Protein AF-R1GDE6-F1 (afdb_monomer_lite)

Secondary structure (DSSP, 8-state):
-PPPPP------S--GGG--HHHHHHHHHHHHT-HHHHHHHTSPPPTT--HHHHHHHHHHHHHHH--SSPPPGGG----S-HHHHHHHHHHHH--TTT---EEEEES--GGGHHHHIIIIITTTEEEEEEETTEE-HHHHHHHHHHHHHHHHHHT-SS-HHIIIIIHHHHHHHHHHHHHHHHHHTGGGT-B-----SS---SSEEEEEPPTT--HHHHHHHHHHHH----EEGGGGSPTTTTTTS--TTEEEEESSSS-HHHHHHHHHHHHHHHHHHHHHTTS-S-SS--------------------PPP--

Organism: Botryosphaeria parva (strain UCR-NP2) (NCBI:txid1287680)

InterPro domains:
  IPR004839 Aminotransferase, class I/classII, large domain [PF00155] (20-152)
  IPR015421 Pyridoxal phosphate-dependent transferase, major domain [G3DSA:3.40.640.10] (4-151)
  IPR015422 Pyridoxal phosphate-dependent transferase, small domain [G3DSA:3.90.1150.10] (152-277)
  IPR015424 Pyridoxal phosphate-dependent transferase [SSF53383] (4-147)
  IPR015424 Pyridoxal phosphate-dependent transferase [SSF53383] (165-277)

Sequence (313 aa):
MATKPLINLLRGWPNTSLLPTAVIKQAADSVLTRPDVAVPGLLYGPDPGDPGARKSIAAWLTDFYHPSEPVTDDRITVTGGASQNLGCVLQFFTDPIFTRNIWISSPAYFLAFPIFEDAGFHRKLRSVPENGGGVDVDFLRQEITKSEEKAKRDGNTEPQHIYGTLQPAYAARYRVMMAAIEKHLVPLGVRLPQSDGGVAGGYFLWLSLPSPLKGAEVARVAKERENLIVAEGGMFEVPGDSAKINFPCDIRLCFSWEAVDRLGEGIERLARVIQQLQRGGVADDKDKQSGMLPEAGEDQSGKLGQGGGGNYW

Structure (mmCIF, N/CA/C/O backbone):
data_AF-R1GDE6-F1
#
_entry.id   AF-R1GDE6-F1
#
loop_
_atom_site.group_PDB
_atom_site.id
_atom_site.type_symbol
_atom_site.label_atom_id
_atom_site.label_alt_id
_atom_site.label_comp_id
_atom_site.label_asym_id
_atom_site.label_entity_id
_atom_site.label_seq_id
_atom_site.pdbx_PDB_ins_code
_atom_site.Cartn_x
_atom_site.Cartn_y
_atom_site.Cartn_z
_atom_site.occupancy
_atom_site.B_iso_or_equiv
_atom_site.auth_seq_id
_atom_site.auth_comp_id
_atom_site.auth_asym_id
_atom_site.auth_atom_id
_atom_site.pdbx_PDB_model_num
ATOM 1 N N . MET A 1 1 ? 3.514 -34.705 -48.807 1.00 64.56 1 MET A N 1
ATOM 2 C CA . MET A 1 1 ? 4.335 -33.484 -48.635 1.00 64.56 1 MET A CA 1
ATOM 3 C C . MET A 1 1 ? 4.909 -33.508 -47.229 1.00 64.56 1 MET A C 1
ATOM 5 O O . MET A 1 1 ? 4.155 -33.820 -46.317 1.00 64.56 1 MET A O 1
ATOM 9 N N . ALA A 1 2 ? 6.207 -33.250 -47.049 1.00 77.06 2 ALA A N 1
ATOM 10 C CA . ALA A 1 2 ? 6.792 -33.179 -45.709 1.00 77.06 2 ALA A CA 1
ATOM 11 C C . ALA A 1 2 ? 6.163 -32.011 -44.931 1.00 77.06 2 ALA A C 1
ATOM 13 O O . ALA A 1 2 ? 6.049 -30.901 -45.455 1.00 77.06 2 ALA A O 1
ATOM 14 N N . THR A 1 3 ? 5.714 -32.269 -43.704 1.00 85.06 3 THR A N 1
ATOM 15 C CA . THR A 1 3 ? 5.155 -31.247 -42.815 1.00 85.06 3 THR A CA 1
ATOM 16 C C . THR A 1 3 ? 6.240 -30.247 -42.437 1.00 85.06 3 THR A C 1
ATOM 18 O O . THR A 1 3 ? 7.319 -30.639 -41.993 1.00 85.06 3 THR A O 1
ATOM 21 N N . LYS A 1 4 ? 5.961 -28.952 -42.616 1.00 92.50 4 LYS A N 1
ATOM 22 C CA . LYS A 1 4 ? 6.888 -27.888 -42.216 1.00 92.50 4 LYS A CA 1
ATOM 23 C C . LYS A 1 4 ? 7.065 -27.888 -40.688 1.00 92.50 4 LYS A C 1
ATOM 25 O O . LYS A 1 4 ? 6.070 -28.064 -39.983 1.00 92.50 4 LYS A O 1
ATOM 30 N N . PRO A 1 5 ? 8.286 -27.667 -40.172 1.00 93.25 5 PRO A N 1
ATOM 31 C CA . PRO A 1 5 ? 8.510 -27.534 -38.738 1.00 93.25 5 PRO A CA 1
ATOM 32 C C . PRO A 1 5 ? 7.850 -26.259 -38.196 1.00 93.25 5 PRO A C 1
ATOM 34 O O . PRO A 1 5 ? 7.795 -25.234 -38.879 1.00 93.25 5 PRO A O 1
ATOM 37 N N . LEU A 1 6 ? 7.364 -26.323 -36.955 1.00 94.06 6 LEU A N 1
ATOM 38 C CA . LEU A 1 6 ? 6.814 -25.166 -36.251 1.00 94.06 6 LEU A CA 1
ATOM 39 C C . LEU A 1 6 ? 7.924 -24.145 -35.970 1.00 94.06 6 LEU A C 1
ATOM 41 O O . LEU A 1 6 ? 8.924 -24.470 -35.333 1.00 94.06 6 LEU A O 1
ATOM 45 N N . ILE A 1 7 ? 7.700 -22.895 -36.371 1.00 95.12 7 ILE A N 1
ATOM 46 C CA . ILE A 1 7 ? 8.508 -21.742 -35.965 1.00 95.12 7 ILE A CA 1
ATOM 47 C C . ILE A 1 7 ? 7.616 -20.856 -35.094 1.00 95.12 7 ILE A C 1
ATOM 49 O O . ILE A 1 7 ? 6.583 -20.371 -35.550 1.00 95.12 7 ILE A O 1
ATOM 53 N N . ASN A 1 8 ? 7.990 -20.676 -33.827 1.00 93.00 8 ASN A N 1
ATOM 54 C CA . ASN A 1 8 ? 7.208 -19.907 -32.860 1.00 93.00 8 ASN A CA 1
ATOM 55 C C . ASN A 1 8 ? 7.781 -18.489 -32.708 1.00 93.00 8 ASN A C 1
ATOM 57 O O . ASN A 1 8 ? 8.758 -18.295 -31.989 1.00 93.00 8 ASN A O 1
ATOM 61 N N . LEU A 1 9 ? 7.144 -17.513 -33.361 1.00 93.50 9 LEU A N 1
ATOM 62 C CA . LEU A 1 9 ? 7.482 -16.083 -33.276 1.00 93.50 9 LEU A CA 1
ATOM 63 C C . LEU A 1 9 ? 6.645 -15.318 -32.230 1.00 93.50 9 LEU A C 1
ATOM 65 O O . LEU A 1 9 ? 6.750 -14.102 -32.134 1.00 93.50 9 LEU A O 1
ATOM 69 N N . LEU A 1 10 ? 5.804 -16.017 -31.457 1.00 92.75 10 LEU A N 1
ATOM 70 C CA . LEU A 1 10 ? 4.960 -15.428 -30.406 1.00 92.75 10 LEU A CA 1
ATOM 71 C C . LEU A 1 10 ? 5.709 -15.284 -29.072 1.00 92.75 10 LEU A C 1
ATOM 73 O O . LEU A 1 10 ? 5.342 -14.490 -28.211 1.00 92.75 10 LEU A O 1
ATOM 77 N N . ARG A 1 11 ? 6.730 -16.112 -28.859 1.00 89.62 11 ARG A N 1
ATOM 78 C CA . ARG A 1 11 ? 7.391 -16.272 -27.568 1.00 89.62 11 ARG A CA 1
ATOM 79 C C . ARG A 1 11 ? 8.218 -15.026 -27.191 1.00 89.62 11 ARG A C 1
ATOM 81 O O . ARG A 1 11 ? 9.160 -14.693 -27.894 1.00 89.62 11 ARG A O 1
ATOM 88 N N . GLY A 1 12 ? 7.901 -14.400 -26.051 1.00 89.25 12 GLY A N 1
ATOM 89 C CA . GLY A 1 12 ? 8.488 -13.122 -25.603 1.00 89.25 12 GLY A CA 1
ATOM 90 C C . GLY A 1 12 ? 9.590 -13.190 -24.533 1.00 89.25 12 GLY A C 1
ATOM 91 O O . GLY A 1 12 ? 9.929 -12.162 -23.959 1.00 89.25 12 GLY A O 1
ATOM 92 N N . TRP A 1 13 ? 10.135 -14.371 -24.227 1.00 89.69 13 TRP A N 1
ATOM 93 C CA . TRP A 1 13 ? 11.269 -14.543 -23.298 1.00 89.69 13 TRP A CA 1
ATOM 94 C C . TRP A 1 13 ? 12.560 -14.948 -24.034 1.00 89.69 13 TRP A C 1
ATOM 96 O O . TRP A 1 13 ? 12.472 -15.479 -25.147 1.00 89.69 13 TRP A O 1
ATOM 106 N N . PRO A 1 14 ? 13.748 -14.717 -23.433 1.00 93.56 14 PRO A N 1
ATOM 107 C CA . PRO A 1 14 ? 15.039 -14.966 -24.075 1.00 93.56 14 PRO A CA 1
ATOM 108 C C . PRO A 1 14 ? 15.218 -16.406 -24.572 1.00 93.56 14 PRO A C 1
ATOM 110 O O . PRO A 1 14 ? 14.695 -17.358 -23.989 1.00 93.56 14 PRO A O 1
ATOM 113 N N . ASN A 1 15 ? 16.012 -16.580 -25.633 1.00 95.19 15 ASN A N 1
ATOM 114 C CA . ASN A 1 15 ? 16.427 -17.911 -26.075 1.00 95.19 15 ASN A CA 1
ATOM 115 C C . ASN A 1 15 ? 17.327 -18.569 -25.014 1.00 95.19 15 ASN A C 1
ATOM 117 O O . ASN A 1 15 ? 18.188 -17.911 -24.429 1.00 95.19 15 ASN A O 1
ATOM 121 N N . THR A 1 16 ? 17.171 -19.877 -24.802 1.00 94.81 16 THR A N 1
ATOM 122 C CA . THR A 1 16 ? 17.942 -20.635 -23.807 1.00 94.81 16 THR A CA 1
ATOM 123 C C . THR A 1 16 ? 19.450 -20.613 -24.053 1.00 94.81 16 THR A C 1
ATOM 125 O O . THR A 1 16 ? 20.208 -20.750 -23.099 1.00 94.81 16 THR A O 1
ATOM 128 N N . SER A 1 17 ? 19.903 -20.413 -25.296 1.00 95.75 17 SER A N 1
ATOM 129 C CA . SER A 1 17 ? 21.332 -20.293 -25.620 1.00 95.75 17 SER A CA 1
ATOM 130 C C . SER A 1 17 ? 21.986 -19.014 -25.088 1.00 95.75 17 SER A C 1
ATOM 132 O O . SER A 1 17 ? 23.208 -18.958 -25.003 1.00 95.75 17 SER A O 1
ATOM 134 N N . LEU A 1 18 ? 21.194 -17.996 -24.740 1.00 96.25 18 LEU A N 1
ATOM 135 C CA . LEU A 1 18 ? 21.673 -16.714 -24.214 1.00 96.25 18 LEU A CA 1
ATOM 136 C C . LEU A 1 18 ? 21.658 -16.660 -22.681 1.00 96.25 18 LEU A C 1
ATOM 138 O O . LEU A 1 18 ? 22.070 -15.660 -22.099 1.00 96.25 18 LEU A O 1
ATOM 142 N N . LEU A 1 19 ? 21.164 -17.706 -22.012 1.00 96.38 19 LEU A N 1
ATOM 143 C CA . LEU A 1 19 ? 21.107 -17.735 -20.555 1.00 96.38 19 LEU A CA 1
ATOM 144 C C . LEU A 1 19 ? 22.528 -17.904 -19.988 1.00 96.38 19 LEU A C 1
ATOM 146 O O . LEU A 1 19 ? 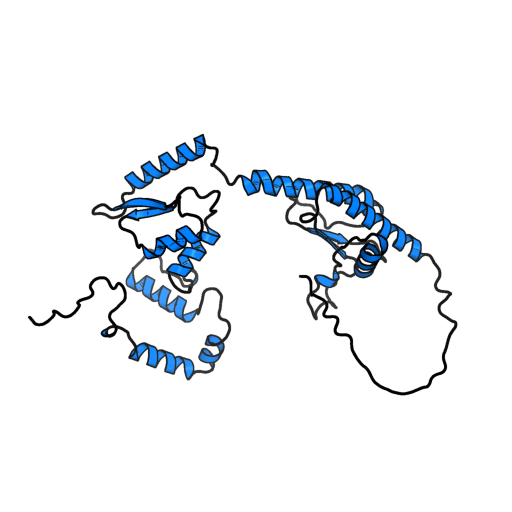23.203 -18.874 -20.341 1.00 96.38 19 LEU A O 1
ATOM 150 N N . PRO A 1 20 ? 22.995 -17.017 -19.088 1.00 96.50 20 PRO A N 1
ATOM 151 C CA . PRO A 1 20 ? 24.377 -17.009 -18.604 1.00 96.50 20 PRO A CA 1
ATOM 152 C C . PRO A 1 20 ? 24.610 -18.059 -17.501 1.00 96.50 20 PRO A C 1
ATOM 154 O O . PRO A 1 20 ? 25.056 -17.748 -16.397 1.00 96.50 20 PRO A O 1
ATOM 157 N N . THR A 1 21 ? 24.296 -19.325 -17.783 1.00 97.12 21 THR A N 1
ATOM 158 C CA . THR A 1 21 ? 24.274 -20.419 -16.796 1.00 97.12 21 THR A CA 1
ATOM 159 C C . THR A 1 21 ? 25.631 -20.657 -16.137 1.00 97.12 21 THR A C 1
ATOM 161 O O . THR A 1 21 ? 25.688 -20.849 -14.925 1.00 97.12 21 THR A O 1
ATOM 164 N N . ALA A 1 22 ? 26.727 -20.590 -16.900 1.00 97.38 22 ALA A N 1
ATOM 165 C CA . ALA A 1 22 ? 28.080 -20.772 -16.374 1.00 97.38 22 ALA A CA 1
ATOM 166 C C . ALA A 1 22 ? 28.469 -19.672 -15.371 1.00 97.38 22 ALA A C 1
ATOM 168 O O . ALA A 1 22 ? 28.991 -19.974 -14.300 1.00 97.38 22 ALA A O 1
ATOM 169 N N . VAL A 1 23 ? 28.156 -18.411 -15.689 1.00 97.44 23 VAL A N 1
ATOM 170 C CA . VAL A 1 23 ? 28.458 -17.256 -14.828 1.00 97.44 23 VAL A CA 1
ATOM 171 C C . VAL A 1 23 ? 27.612 -17.296 -13.558 1.00 97.44 23 VAL A C 1
ATOM 173 O O . VAL A 1 23 ? 28.149 -17.134 -12.465 1.00 97.44 23 VAL A O 1
ATOM 176 N N . ILE A 1 24 ? 26.309 -17.580 -13.679 1.00 97.44 24 ILE A N 1
ATOM 177 C CA . ILE A 1 24 ? 25.417 -17.727 -12.518 1.00 97.44 24 ILE A CA 1
ATOM 178 C C . ILE A 1 24 ? 25.901 -18.865 -11.615 1.00 97.44 24 ILE A C 1
ATOM 180 O O . ILE A 1 24 ? 25.964 -18.692 -10.399 1.00 97.44 24 ILE A O 1
ATOM 184 N N . LYS A 1 25 ? 26.291 -20.009 -12.195 1.00 98.19 25 LYS A N 1
ATOM 185 C CA . LYS A 1 25 ? 26.828 -21.137 -11.430 1.00 98.19 25 LYS A CA 1
ATOM 186 C C . LYS A 1 25 ? 28.094 -20.750 -10.665 1.00 98.19 25 LYS A C 1
ATOM 188 O O . LYS A 1 25 ? 28.174 -21.006 -9.469 1.00 98.19 25 LYS A O 1
ATOM 193 N N . GLN A 1 26 ? 29.061 -20.125 -11.333 1.00 98.25 26 GLN A N 1
ATOM 194 C CA . GLN A 1 26 ? 30.307 -19.702 -10.695 1.00 98.25 26 GLN A CA 1
ATOM 195 C C . GLN A 1 26 ? 30.057 -18.694 -9.562 1.00 98.25 26 GLN A C 1
ATOM 197 O O . GLN A 1 26 ? 30.660 -18.808 -8.497 1.00 98.25 26 GLN A O 1
ATOM 202 N N . ALA A 1 27 ? 29.153 -17.730 -9.769 1.00 96.44 27 ALA A N 1
ATOM 203 C CA . ALA A 1 27 ? 28.780 -16.754 -8.748 1.00 96.44 27 ALA A CA 1
ATOM 204 C C . ALA A 1 27 ? 28.119 -17.423 -7.533 1.00 96.44 27 ALA A C 1
ATOM 206 O O . ALA A 1 27 ? 28.491 -17.130 -6.397 1.00 96.44 27 ALA A O 1
ATOM 207 N N . ALA A 1 28 ? 27.195 -18.362 -7.762 1.00 97.19 28 ALA A N 1
ATOM 208 C CA . ALA A 1 28 ? 26.559 -19.128 -6.695 1.00 97.19 28 ALA A CA 1
ATOM 209 C C . ALA A 1 28 ? 27.586 -19.951 -5.898 1.00 97.19 28 ALA A C 1
ATOM 211 O O . ALA A 1 28 ? 27.607 -19.861 -4.673 1.00 97.19 28 ALA A O 1
ATOM 212 N N . ASP A 1 29 ? 28.486 -20.677 -6.572 1.00 97.62 29 ASP A N 1
ATOM 213 C CA . ASP A 1 29 ? 29.551 -21.449 -5.914 1.00 97.62 29 ASP A CA 1
ATOM 214 C C . ASP A 1 29 ? 30.464 -20.528 -5.075 1.00 97.62 29 ASP A C 1
ATOM 216 O O . ASP A 1 29 ? 30.814 -20.845 -3.936 1.00 97.62 29 ASP A O 1
ATOM 220 N N . SER A 1 30 ? 30.813 -19.346 -5.596 1.00 96.69 30 SER A N 1
ATOM 221 C CA . SER A 1 30 ? 31.639 -18.367 -4.878 1.00 96.69 30 SER A CA 1
ATOM 222 C C . SER A 1 30 ? 30.954 -17.784 -3.639 1.00 96.69 30 SER A C 1
ATOM 224 O O . SER A 1 30 ? 31.642 -17.464 -2.671 1.00 96.69 30 SER A O 1
ATOM 226 N N . VAL A 1 31 ? 29.633 -17.593 -3.667 1.00 95.81 31 VAL A N 1
ATOM 227 C CA . VAL A 1 31 ? 28.874 -17.081 -2.516 1.00 95.81 31 VAL A CA 1
ATOM 228 C C . VAL A 1 31 ? 28.697 -18.181 -1.477 1.00 95.81 31 VAL A C 1
ATOM 230 O O . VAL A 1 31 ? 28.968 -17.966 -0.300 1.00 95.81 31 VAL A O 1
ATOM 233 N N . LEU A 1 32 ? 28.293 -19.377 -1.908 1.00 97.06 32 LEU A N 1
ATOM 234 C CA . LEU A 1 32 ? 27.961 -20.486 -1.012 1.00 97.06 32 LEU A CA 1
ATOM 235 C C . LEU A 1 32 ? 29.185 -21.097 -0.312 1.00 97.06 32 LEU A C 1
ATOM 237 O O . LEU A 1 32 ? 29.043 -21.686 0.756 1.00 97.06 32 LEU A O 1
ATOM 241 N N . THR A 1 33 ? 30.389 -20.932 -0.864 1.00 97.56 33 THR A N 1
ATOM 242 C CA . THR A 1 33 ? 31.644 -21.366 -0.217 1.00 97.56 33 THR A CA 1
ATOM 243 C C . THR A 1 33 ? 32.131 -20.419 0.884 1.00 97.56 33 THR A C 1
ATOM 245 O O . THR A 1 33 ? 33.084 -20.748 1.590 1.00 97.56 33 THR A O 1
ATOM 248 N N . ARG A 1 34 ? 31.481 -19.263 1.062 1.00 97.31 34 ARG A N 1
ATOM 249 C CA . ARG A 1 34 ? 31.839 -18.227 2.034 1.00 97.31 34 ARG A CA 1
ATOM 250 C C . ARG A 1 34 ? 30.787 -18.117 3.140 1.00 97.31 34 ARG A C 1
ATOM 252 O O . ARG A 1 34 ? 29.773 -17.450 2.931 1.00 97.31 34 ARG A O 1
ATOM 259 N N . PRO A 1 35 ? 30.996 -18.722 4.325 1.00 96.31 35 PRO A N 1
ATOM 260 C CA . PRO A 1 35 ? 30.001 -18.710 5.398 1.00 96.31 35 PRO A CA 1
ATOM 261 C C . PRO A 1 35 ? 29.571 -17.304 5.844 1.00 96.31 35 PRO A C 1
ATOM 263 O O . PRO A 1 35 ? 28.412 -17.113 6.199 1.00 96.31 35 PRO A O 1
ATOM 266 N N . ASP A 1 36 ? 30.472 -16.318 5.769 1.00 95.25 36 ASP A N 1
ATOM 267 C CA . ASP A 1 36 ? 30.216 -14.907 6.090 1.00 95.25 36 ASP A CA 1
ATOM 268 C C . ASP A 1 36 ? 29.181 -14.239 5.167 1.00 95.25 36 ASP A C 1
ATOM 270 O O . ASP A 1 36 ? 28.545 -13.271 5.574 1.00 95.25 36 ASP A O 1
ATOM 274 N N . VAL A 1 37 ? 28.981 -14.763 3.952 1.00 92.94 37 VAL A N 1
ATOM 275 C CA . VAL A 1 37 ? 27.977 -14.273 2.987 1.00 92.94 37 VAL A CA 1
ATOM 276 C C . VAL A 1 37 ? 26.807 -15.239 2.869 1.00 92.94 37 VAL A C 1
ATOM 278 O O . VAL A 1 37 ? 25.651 -14.819 2.866 1.00 92.94 37 VAL A O 1
ATOM 281 N N . ALA A 1 38 ? 27.101 -16.537 2.787 1.00 95.50 38 ALA A N 1
ATOM 282 C CA . ALA A 1 38 ? 26.111 -17.582 2.587 1.00 95.50 38 ALA A CA 1
ATOM 283 C C . ALA A 1 38 ? 25.100 -17.638 3.734 1.00 95.50 38 ALA A C 1
ATOM 285 O O . ALA A 1 38 ? 23.904 -17.716 3.477 1.00 95.50 38 ALA A O 1
ATOM 286 N N . VAL A 1 39 ? 25.557 -17.579 4.992 1.00 95.38 39 VAL A N 1
ATOM 287 C CA . VAL A 1 39 ? 24.650 -17.701 6.142 1.00 95.38 39 VAL A CA 1
ATOM 288 C C . VAL A 1 39 ? 23.666 -16.527 6.196 1.00 95.38 39 VAL A C 1
ATOM 290 O O . VAL A 1 39 ? 22.469 -16.802 6.197 1.00 95.38 39 VAL A O 1
ATOM 293 N N . PRO A 1 40 ? 24.084 -15.244 6.153 1.00 92.56 40 PRO A N 1
ATOM 294 C CA . PRO A 1 40 ? 23.130 -14.135 6.087 1.00 92.56 40 PRO A CA 1
ATOM 295 C C . PRO A 1 40 ? 22.212 -14.188 4.860 1.00 92.56 40 PRO A C 1
ATOM 297 O O . PRO A 1 40 ? 21.021 -13.922 4.986 1.00 92.56 40 PRO A O 1
ATOM 300 N N . GLY A 1 41 ? 22.735 -14.571 3.688 1.00 91.31 41 GLY A N 1
ATOM 301 C CA . GLY A 1 41 ? 21.954 -14.655 2.448 1.00 91.31 41 GLY A CA 1
ATOM 302 C C . GLY A 1 41 ? 20.895 -15.766 2.426 1.00 91.31 41 GLY A C 1
ATOM 303 O O . GLY A 1 41 ? 19.982 -15.715 1.606 1.00 91.31 41 GLY A O 1
ATOM 304 N N . LEU A 1 42 ? 21.002 -16.759 3.315 1.00 94.94 42 LEU A N 1
ATOM 305 C CA . LEU A 1 42 ? 20.024 -17.841 3.492 1.00 94.94 42 LEU A CA 1
ATOM 306 C C . LEU A 1 42 ? 19.023 -17.573 4.631 1.00 94.94 42 LEU A C 1
ATOM 308 O O . LEU A 1 42 ? 18.137 -18.393 4.873 1.00 94.94 42 LEU A O 1
ATOM 312 N N . LEU A 1 43 ? 19.162 -16.450 5.336 1.00 94.81 43 LEU A N 1
ATOM 313 C CA . LEU A 1 43 ? 18.260 -16.004 6.396 1.00 94.81 43 LEU A CA 1
ATOM 314 C C . LEU A 1 43 ? 17.384 -14.842 5.896 1.00 94.81 43 LEU A C 1
ATOM 316 O O . LEU A 1 43 ? 17.371 -14.512 4.711 1.00 94.81 43 LEU A O 1
ATOM 320 N N . TYR A 1 44 ? 16.615 -14.226 6.796 1.00 94.50 44 TYR A N 1
ATOM 321 C CA . TYR A 1 44 ? 15.865 -13.015 6.465 1.00 94.50 44 TYR A CA 1
ATOM 322 C C . TYR A 1 44 ? 16.811 -11.887 6.042 1.00 94.50 44 TYR A C 1
ATOM 324 O O . TYR A 1 44 ? 17.789 -11.590 6.731 1.00 94.50 44 TYR A O 1
ATOM 332 N N . GLY A 1 45 ? 16.494 -11.261 4.909 1.00 91.00 45 GLY A N 1
ATOM 333 C CA . GLY A 1 45 ? 17.242 -10.136 4.360 1.00 91.00 45 GLY A CA 1
ATOM 334 C C . GLY A 1 45 ? 16.620 -8.776 4.701 1.00 91.00 45 GLY A C 1
ATOM 335 O O . GLY A 1 45 ? 15.501 -8.719 5.210 1.00 91.00 45 GLY A O 1
ATOM 336 N N . PRO A 1 46 ? 17.324 -7.672 4.399 1.00 94.00 46 PRO A N 1
ATOM 337 C CA . PRO A 1 46 ? 16.785 -6.320 4.538 1.00 94.00 46 PRO A CA 1
ATOM 338 C C . PRO A 1 46 ? 15.584 -6.079 3.614 1.00 94.00 46 PRO A C 1
ATOM 340 O O . PRO A 1 46 ? 15.611 -6.522 2.465 1.00 94.00 46 PRO A O 1
ATOM 343 N N . ASP A 1 47 ? 14.596 -5.296 4.064 1.00 93.88 47 ASP A N 1
ATOM 344 C CA . ASP A 1 47 ? 13.391 -4.970 3.277 1.00 93.88 47 ASP A CA 1
ATOM 345 C C . ASP A 1 47 ? 13.690 -4.446 1.859 1.00 93.88 47 ASP A C 1
ATOM 347 O O . ASP A 1 47 ? 13.020 -4.870 0.916 1.00 93.88 47 ASP A O 1
ATOM 351 N N . PRO A 1 48 ? 14.697 -3.572 1.638 1.00 95.62 48 PRO A N 1
ATOM 352 C CA . PRO A 1 48 ? 14.987 -3.084 0.293 1.00 95.62 48 PRO A CA 1
ATOM 353 C C . PRO A 1 48 ? 15.736 -4.089 -0.602 1.00 95.62 48 PRO A C 1
ATOM 355 O O . PRO A 1 48 ? 15.918 -3.834 -1.795 1.00 95.62 48 PRO A O 1
ATOM 358 N N . GLY A 1 49 ? 16.203 -5.207 -0.042 1.00 95.56 49 GLY A N 1
ATOM 359 C CA . GLY A 1 49 ? 17.057 -6.199 -0.694 1.00 95.56 49 GLY A CA 1
ATOM 360 C C . GLY A 1 49 ? 18.536 -6.101 -0.306 1.00 95.56 49 GLY A C 1
ATOM 361 O O . GLY A 1 49 ? 18.947 -5.242 0.475 1.00 95.56 49 GLY A O 1
ATOM 362 N N . ASP A 1 50 ? 19.347 -7.005 -0.866 1.00 94.81 50 ASP A N 1
ATOM 363 C CA . ASP A 1 50 ? 20.782 -7.093 -0.577 1.00 94.81 50 ASP A CA 1
ATOM 364 C C . ASP A 1 50 ? 21.519 -5.765 -0.883 1.00 94.81 50 ASP A C 1
ATOM 366 O O . ASP A 1 50 ? 21.457 -5.271 -2.019 1.00 94.81 50 ASP A O 1
ATOM 370 N N . PRO A 1 51 ? 22.247 -5.176 0.088 1.00 94.81 51 PRO A N 1
ATOM 371 C CA . PRO A 1 51 ? 22.941 -3.906 -0.109 1.00 94.81 51 PRO A CA 1
ATOM 372 C C . PRO A 1 51 ? 24.025 -3.953 -1.191 1.00 94.81 51 PRO A C 1
ATOM 374 O O . PRO A 1 51 ? 24.254 -2.950 -1.869 1.00 94.81 51 PRO A O 1
ATOM 377 N N . GLY A 1 52 ? 24.708 -5.091 -1.356 1.00 94.94 52 GLY A N 1
ATOM 378 C CA . GLY A 1 52 ? 25.747 -5.265 -2.370 1.00 94.94 52 GLY A CA 1
ATOM 379 C C . GLY A 1 52 ? 25.161 -5.217 -3.778 1.00 94.94 52 GLY A C 1
ATOM 380 O O . GLY A 1 52 ? 25.591 -4.411 -4.602 1.00 94.94 52 GLY A O 1
ATOM 381 N N . ALA A 1 53 ? 24.116 -6.007 -4.020 1.00 95.62 53 ALA A N 1
ATOM 382 C CA . ALA A 1 53 ? 23.389 -6.045 -5.281 1.00 95.62 53 ALA A CA 1
ATOM 383 C C . ALA A 1 53 ? 22.818 -4.670 -5.649 1.00 95.62 53 ALA A C 1
ATOM 385 O O . ALA A 1 53 ? 23.012 -4.205 -6.773 1.00 95.62 53 ALA A O 1
ATOM 386 N N . ARG A 1 54 ? 22.176 -3.977 -4.698 1.00 98.06 54 ARG A N 1
ATOM 387 C CA . ARG A 1 54 ? 21.647 -2.621 -4.916 1.00 98.06 54 ARG A CA 1
ATOM 388 C C . ARG A 1 54 ? 22.737 -1.631 -5.333 1.00 98.06 54 ARG A C 1
ATOM 390 O O . ARG A 1 54 ? 22.539 -0.897 -6.297 1.00 98.06 54 ARG A O 1
ATOM 397 N N . LYS A 1 55 ? 23.897 -1.638 -4.663 1.00 98.31 55 LYS A N 1
ATOM 398 C CA . LYS A 1 55 ? 25.044 -0.780 -5.018 1.00 98.31 55 LYS A CA 1
ATOM 399 C C . LYS A 1 55 ? 25.591 -1.089 -6.407 1.00 98.31 55 LYS A C 1
ATOM 401 O O . LYS A 1 55 ? 25.852 -0.166 -7.173 1.00 98.31 55 LYS A O 1
ATOM 406 N N . SER A 1 56 ? 25.730 -2.368 -6.755 1.00 98.12 56 SER A N 1
ATOM 407 C CA . SER A 1 56 ? 26.181 -2.776 -8.089 1.00 98.12 56 SER A CA 1
ATOM 408 C C . SER A 1 56 ? 25.205 -2.345 -9.187 1.00 98.12 56 SER A C 1
ATOM 410 O O . SER A 1 56 ? 25.641 -1.843 -10.220 1.00 98.12 56 SER A O 1
ATOM 412 N N . ILE A 1 57 ? 23.895 -2.479 -8.955 1.00 98.12 57 ILE A N 1
ATOM 413 C CA . ILE A 1 57 ? 22.853 -2.016 -9.883 1.00 98.12 57 ILE A CA 1
ATOM 414 C C . ILE A 1 57 ? 22.901 -0.492 -10.029 1.00 98.12 57 ILE A C 1
ATOM 416 O O . ILE A 1 57 ? 22.886 0.009 -11.148 1.00 98.12 57 ILE A O 1
ATOM 420 N N . ALA A 1 58 ? 22.991 0.249 -8.924 1.00 98.44 58 ALA A N 1
ATOM 421 C CA . ALA A 1 58 ? 23.058 1.709 -8.932 1.00 98.44 58 ALA A CA 1
ATOM 422 C C . ALA A 1 58 ? 24.293 2.231 -9.696 1.00 98.44 58 ALA A C 1
ATOM 424 O O . ALA A 1 58 ? 24.178 3.126 -10.537 1.00 98.44 58 ALA A O 1
ATOM 425 N N . ALA A 1 59 ? 25.458 1.610 -9.478 1.00 98.50 59 ALA A N 1
ATOM 426 C CA . ALA A 1 59 ? 26.679 1.914 -10.219 1.00 98.50 59 ALA A CA 1
ATOM 427 C C . ALA A 1 59 ? 26.522 1.629 -11.721 1.00 98.50 59 ALA A C 1
ATOM 429 O O . ALA A 1 59 ? 26.833 2.491 -12.539 1.00 98.50 59 ALA A O 1
ATOM 430 N N . TRP A 1 60 ? 25.977 0.461 -12.085 1.00 98.44 60 TRP A N 1
ATOM 431 C CA . TRP A 1 60 ? 25.726 0.108 -13.484 1.00 98.44 60 TRP A CA 1
ATOM 432 C C . TRP A 1 60 ? 24.739 1.066 -14.162 1.00 98.44 60 TRP A C 1
ATOM 434 O O . TRP A 1 60 ? 24.987 1.500 -15.279 1.00 98.44 60 TRP A O 1
ATOM 444 N N . LEU A 1 61 ? 23.645 1.439 -13.490 1.00 98.25 61 LEU A N 1
ATOM 445 C CA . LEU A 1 61 ? 22.665 2.390 -14.024 1.00 98.25 61 LEU A CA 1
ATOM 446 C C . LEU A 1 61 ? 23.283 3.771 -14.264 1.00 98.25 61 LEU A C 1
ATOM 448 O O . LEU A 1 61 ? 22.990 4.403 -15.276 1.00 98.25 61 LEU A O 1
ATOM 452 N N . THR A 1 62 ? 24.136 4.227 -13.347 1.00 98.12 62 THR A N 1
ATOM 453 C CA . THR A 1 62 ? 24.846 5.507 -13.472 1.00 98.12 62 THR A CA 1
ATOM 454 C C . THR A 1 62 ? 25.803 5.499 -14.659 1.00 98.12 62 THR A C 1
ATOM 456 O O . THR A 1 62 ? 25.806 6.437 -15.454 1.00 98.12 62 THR A O 1
ATOM 459 N N . ASP A 1 63 ? 26.592 4.434 -14.786 1.00 98.38 63 ASP A N 1
ATOM 460 C CA . ASP A 1 63 ? 27.561 4.277 -15.868 1.00 98.38 63 ASP A CA 1
ATOM 461 C C . ASP A 1 63 ? 26.877 4.096 -17.228 1.00 98.38 63 ASP A C 1
ATOM 463 O O . ASP A 1 63 ? 27.268 4.720 -18.200 1.00 98.38 63 ASP A O 1
ATOM 467 N N . PHE A 1 64 ? 25.809 3.300 -17.304 1.00 98.31 64 PHE A N 1
ATOM 468 C CA . PHE A 1 64 ? 25.152 2.986 -18.572 1.00 98.31 64 PHE A CA 1
ATOM 469 C C . PHE A 1 64 ? 24.276 4.127 -19.108 1.00 98.31 64 PHE A C 1
ATOM 471 O O . PHE A 1 64 ? 24.285 4.399 -20.308 1.00 98.31 64 PHE A O 1
ATOM 478 N N . TYR A 1 65 ? 23.482 4.775 -18.246 1.00 97.75 65 TYR A N 1
ATOM 479 C CA . TYR A 1 65 ? 22.513 5.793 -18.677 1.00 97.75 65 TYR A CA 1
ATOM 480 C C . TYR A 1 65 ? 23.040 7.230 -18.607 1.00 97.75 65 TYR A C 1
ATOM 482 O O . TYR A 1 65 ? 22.381 8.121 -19.140 1.00 97.75 65 TYR A O 1
ATOM 490 N N . HIS A 1 66 ? 24.180 7.470 -17.948 1.00 97.56 66 HIS A N 1
ATOM 491 C CA . HIS A 1 66 ? 24.756 8.803 -17.728 1.00 97.56 66 HIS A CA 1
ATOM 492 C C . HIS A 1 66 ? 23.720 9.873 -17.310 1.00 97.56 66 HIS A C 1
ATOM 494 O O . HIS A 1 66 ? 23.600 10.914 -17.966 1.00 97.56 66 HIS A O 1
ATOM 500 N N . PRO A 1 67 ? 22.925 9.629 -16.249 1.00 97.25 67 PRO A N 1
ATOM 501 C CA . PRO A 1 67 ? 21.958 10.610 -15.767 1.00 97.25 67 PRO A CA 1
ATOM 502 C C . PRO A 1 67 ? 22.653 11.889 -15.279 1.00 97.25 67 PRO A C 1
ATOM 504 O O . PRO A 1 67 ? 23.838 11.885 -14.951 1.00 97.25 67 PRO A O 1
ATOM 507 N N . SER A 1 68 ? 21.893 12.985 -15.172 1.00 97.50 68 SER A N 1
ATOM 508 C CA . SER A 1 68 ? 22.411 14.261 -14.654 1.00 97.50 68 SER A CA 1
ATOM 509 C C . SER A 1 68 ? 22.943 14.163 -13.222 1.00 97.50 68 SER A C 1
ATOM 511 O O . SER A 1 68 ? 23.829 14.922 -12.857 1.00 97.50 68 SER A O 1
ATOM 513 N N . GLU A 1 69 ? 22.402 13.235 -12.429 1.00 97.19 69 GLU A N 1
ATOM 514 C CA . GLU A 1 69 ? 22.841 12.923 -11.069 1.00 97.19 69 GLU A CA 1
ATOM 515 C C . GLU A 1 69 ? 23.040 11.408 -10.926 1.00 97.19 69 GLU A C 1
ATOM 517 O O . GLU A 1 69 ? 22.198 10.655 -11.434 1.00 97.19 69 GLU A O 1
ATOM 522 N N . PRO A 1 70 ? 24.092 10.939 -10.227 1.00 97.12 70 PRO A N 1
ATOM 523 C CA . PRO A 1 70 ? 24.322 9.516 -10.004 1.00 97.12 70 PRO A CA 1
ATOM 524 C C . PRO A 1 70 ? 23.119 8.810 -9.373 1.00 97.12 70 PRO A C 1
ATOM 526 O O . PRO A 1 70 ? 22.492 9.315 -8.440 1.00 97.12 70 PRO A O 1
ATOM 529 N N . VAL A 1 71 ? 22.822 7.601 -9.849 1.00 97.75 71 VAL A N 1
ATOM 530 C CA . VAL A 1 71 ? 21.851 6.725 -9.191 1.00 97.75 71 VAL A CA 1
ATOM 531 C C . VAL A 1 71 ? 22.497 6.175 -7.927 1.00 97.75 71 VAL A C 1
ATOM 533 O O . VAL A 1 71 ? 23.550 5.541 -7.978 1.00 97.75 71 VAL A O 1
ATOM 536 N N . THR A 1 72 ? 21.854 6.407 -6.790 1.00 97.62 72 THR A N 1
ATOM 537 C CA . THR A 1 72 ? 22.286 5.928 -5.477 1.00 97.62 72 THR A CA 1
ATOM 538 C C . THR A 1 72 ? 21.508 4.677 -5.071 1.00 97.62 72 THR A C 1
ATOM 540 O O . THR A 1 72 ? 20.396 4.431 -5.548 1.00 97.62 72 THR A O 1
ATOM 543 N N . ASP A 1 73 ? 22.090 3.840 -4.208 1.00 96.81 73 ASP A N 1
ATOM 544 C CA . ASP A 1 73 ? 21.485 2.550 -3.871 1.00 96.81 73 ASP A CA 1
ATOM 545 C C . ASP A 1 73 ? 20.196 2.684 -3.046 1.00 96.81 73 ASP A C 1
ATOM 547 O O . ASP A 1 73 ? 19.315 1.840 -3.182 1.00 96.81 73 ASP A O 1
ATOM 551 N N . ASP A 1 74 ? 20.012 3.768 -2.283 1.00 96.62 74 ASP A N 1
ATOM 552 C CA . ASP A 1 74 ? 18.766 4.091 -1.568 1.00 96.62 74 ASP A CA 1
ATOM 553 C C . ASP A 1 74 ? 17.555 4.267 -2.494 1.00 96.62 74 ASP A C 1
ATOM 555 O O . ASP A 1 74 ? 16.421 4.095 -2.051 1.00 96.62 74 ASP A O 1
ATOM 559 N N . ARG A 1 75 ? 17.789 4.498 -3.792 1.00 95.62 75 ARG A N 1
ATOM 560 C CA . ARG A 1 75 ? 16.747 4.562 -4.822 1.00 95.62 75 ARG A CA 1
ATOM 561 C C . ARG A 1 75 ? 16.417 3.215 -5.472 1.00 95.62 75 ARG A C 1
ATOM 563 O O . ARG A 1 75 ? 15.581 3.182 -6.375 1.00 95.62 75 ARG A O 1
ATOM 570 N N . ILE A 1 76 ? 17.054 2.119 -5.054 1.00 96.88 76 ILE A N 1
ATOM 571 C CA . ILE A 1 76 ? 16.881 0.782 -5.640 1.00 96.88 76 ILE A CA 1
ATOM 572 C C . ILE A 1 76 ? 16.263 -0.174 -4.622 1.00 96.88 76 ILE A C 1
ATOM 574 O O . ILE A 1 76 ? 16.850 -0.443 -3.581 1.00 96.88 76 ILE A O 1
ATOM 578 N N . THR A 1 77 ? 15.127 -0.775 -4.964 1.00 96.00 77 THR A N 1
ATOM 579 C CA . THR A 1 77 ? 14.501 -1.835 -4.159 1.00 96.00 77 THR A CA 1
ATOM 580 C C . THR A 1 77 ? 14.366 -3.106 -4.985 1.00 96.00 77 THR A C 1
ATOM 582 O O . THR A 1 77 ? 13.889 -3.071 -6.121 1.00 96.00 77 THR A O 1
ATOM 585 N N . VAL A 1 78 ? 14.781 -4.239 -4.417 1.00 96.00 78 VAL A N 1
ATOM 586 C CA . VAL A 1 78 ? 14.597 -5.562 -5.022 1.00 96.00 78 VAL A CA 1
ATOM 587 C C . VAL A 1 78 ? 13.157 -6.018 -4.796 1.00 96.00 78 VAL A C 1
ATOM 589 O O . VAL A 1 78 ? 12.628 -5.933 -3.695 1.00 96.00 78 VAL A O 1
ATOM 592 N N . THR A 1 79 ? 12.517 -6.516 -5.850 1.00 95.44 79 THR A N 1
ATOM 593 C CA . THR A 1 79 ? 11.135 -7.017 -5.819 1.00 95.44 79 THR A CA 1
ATOM 594 C C . THR A 1 79 ? 11.080 -8.396 -6.467 1.00 95.44 79 THR A C 1
ATOM 596 O O . THR A 1 79 ? 12.009 -8.785 -7.175 1.00 95.44 79 THR A O 1
ATOM 599 N N . GLY A 1 80 ? 9.985 -9.137 -6.299 1.00 94.69 80 GLY A N 1
ATOM 600 C CA . GLY A 1 80 ? 9.745 -10.421 -6.975 1.00 94.69 80 GLY A CA 1
ATOM 601 C C . GLY A 1 80 ? 9.443 -10.299 -8.475 1.00 94.69 80 GLY A C 1
ATOM 602 O O . GLY A 1 80 ? 8.798 -11.172 -9.051 1.00 94.69 80 GLY A O 1
ATOM 603 N N . GLY A 1 81 ? 9.890 -9.214 -9.114 1.00 95.31 81 GLY A N 1
ATOM 604 C CA . GLY A 1 81 ? 9.730 -8.930 -10.535 1.00 95.31 81 GLY A CA 1
ATOM 605 C C . GLY A 1 81 ? 8.756 -7.787 -10.826 1.00 95.31 81 GLY A C 1
ATOM 606 O O . GLY A 1 81 ? 7.958 -7.372 -9.984 1.00 95.31 81 GLY A O 1
ATOM 607 N N . ALA A 1 82 ? 8.805 -7.290 -12.066 1.00 94.94 82 ALA A N 1
ATOM 608 C CA . ALA A 1 82 ? 8.039 -6.119 -12.504 1.00 94.94 82 ALA A CA 1
ATOM 609 C C . ALA A 1 82 ? 6.522 -6.266 -12.283 1.00 94.94 82 ALA A C 1
ATOM 611 O O . ALA A 1 82 ? 5.865 -5.311 -11.878 1.00 94.94 82 ALA A O 1
ATOM 612 N N . SER A 1 83 ? 5.979 -7.468 -12.495 1.00 94.94 83 SER A N 1
ATOM 613 C CA . SER A 1 83 ? 4.554 -7.768 -12.325 1.00 94.94 83 SER A CA 1
ATOM 614 C C . SER A 1 83 ? 4.101 -7.646 -10.864 1.00 94.94 83 SER A C 1
ATOM 616 O O . SER A 1 83 ? 3.095 -6.999 -10.585 1.00 94.94 83 SER A O 1
ATOM 618 N N . GLN A 1 84 ? 4.862 -8.213 -9.916 1.00 94.94 84 GLN A N 1
ATOM 619 C CA . GLN A 1 84 ? 4.560 -8.066 -8.488 1.00 94.94 84 GLN A CA 1
ATOM 620 C C . GLN A 1 84 ? 4.673 -6.597 -8.073 1.00 94.94 84 GLN A C 1
ATOM 622 O O . GLN A 1 84 ? 3.789 -6.078 -7.396 1.00 94.94 84 GLN A O 1
ATOM 627 N N . ASN A 1 85 ? 5.735 -5.917 -8.516 1.00 95.88 85 ASN A N 1
ATOM 628 C CA . ASN A 1 85 ? 5.964 -4.528 -8.142 1.00 95.88 85 ASN A CA 1
ATOM 629 C C . ASN A 1 85 ? 4.864 -3.590 -8.661 1.00 95.88 85 ASN A C 1
ATOM 631 O O . ASN A 1 85 ? 4.451 -2.686 -7.942 1.00 95.88 85 ASN A O 1
ATOM 635 N N . LEU A 1 86 ? 4.335 -3.824 -9.869 1.00 96.75 86 LEU A N 1
ATOM 636 C CA . LEU A 1 86 ? 3.174 -3.081 -10.365 1.00 96.75 86 LEU A CA 1
ATOM 637 C C . LEU A 1 86 ? 1.967 -3.247 -9.428 1.00 96.75 86 LEU A C 1
ATOM 639 O O . LEU A 1 86 ? 1.305 -2.262 -9.108 1.00 96.75 86 LEU A O 1
ATOM 643 N N . GLY A 1 87 ? 1.727 -4.461 -8.926 1.00 96.06 87 GLY A N 1
ATOM 644 C CA . GLY A 1 87 ? 0.716 -4.713 -7.898 1.00 96.06 87 GLY A CA 1
ATOM 645 C C . GLY A 1 87 ? 0.962 -3.919 -6.608 1.00 96.06 87 GLY A C 1
ATOM 646 O O . GLY A 1 87 ? 0.033 -3.300 -6.091 1.00 96.06 87 GLY A O 1
ATOM 647 N N . CYS A 1 88 ? 2.205 -3.870 -6.117 1.00 95.19 88 CYS A N 1
ATOM 648 C CA . CYS A 1 88 ? 2.571 -3.081 -4.933 1.00 95.19 88 CYS A CA 1
ATOM 649 C C . CYS A 1 88 ? 2.326 -1.576 -5.135 1.00 95.19 88 CYS A C 1
ATOM 651 O O . CYS A 1 88 ? 1.771 -0.914 -4.259 1.00 95.19 88 CYS A O 1
ATOM 653 N N . VAL A 1 89 ? 2.694 -1.036 -6.302 1.00 96.06 89 VAL A N 1
ATOM 654 C CA . VAL A 1 89 ? 2.460 0.376 -6.648 1.00 96.06 89 VAL A CA 1
ATOM 655 C C . VAL A 1 89 ? 0.966 0.698 -6.629 1.00 96.06 89 VAL A C 1
ATOM 657 O O . VAL A 1 89 ? 0.568 1.715 -6.064 1.00 96.06 89 VAL A O 1
ATOM 660 N N . LEU A 1 90 ? 0.128 -0.174 -7.194 1.00 96.69 90 LEU A N 1
ATOM 661 C CA . LEU A 1 90 ? -1.322 0.016 -7.180 1.00 96.69 90 LEU A CA 1
ATOM 662 C C . LEU A 1 90 ? -1.878 0.012 -5.752 1.00 96.69 90 LEU A C 1
ATOM 664 O O . LEU A 1 90 ? -2.645 0.905 -5.405 1.00 96.69 90 LEU A O 1
ATOM 668 N N . GLN A 1 91 ? -1.453 -0.926 -4.904 1.00 94.25 91 GLN A N 1
ATOM 669 C CA . GLN A 1 91 ? -1.923 -1.001 -3.515 1.00 94.25 91 GLN A CA 1
ATOM 670 C C . GLN A 1 91 ? -1.613 0.261 -2.703 1.00 94.25 91 GLN A C 1
ATOM 672 O O . GLN A 1 91 ? -2.391 0.626 -1.827 1.00 94.25 91 GLN A O 1
ATOM 677 N N . PHE A 1 92 ? -0.489 0.924 -2.982 1.00 93.88 92 PHE A N 1
ATOM 678 C CA . PHE A 1 92 ? -0.064 2.087 -2.208 1.00 93.88 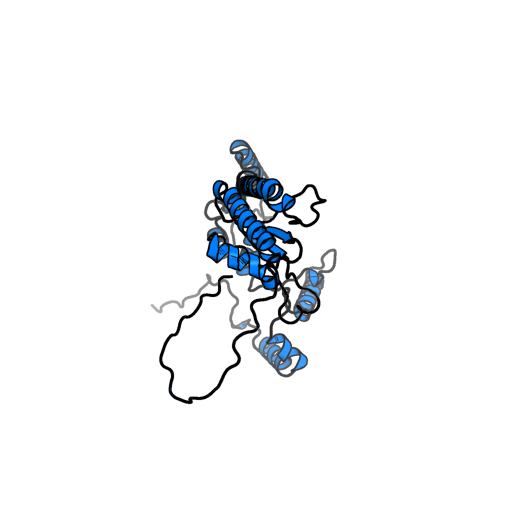92 PHE A CA 1
ATOM 679 C C . PHE A 1 92 ? -0.600 3.414 -2.761 1.00 93.88 92 PHE A C 1
ATOM 681 O O . PHE A 1 92 ? -0.960 4.306 -1.997 1.00 93.88 92 PHE A O 1
ATOM 688 N N . PHE A 1 93 ? -0.643 3.566 -4.087 1.00 94.75 93 PHE A N 1
ATOM 689 C CA . PHE A 1 93 ? -0.905 4.857 -4.736 1.00 94.75 93 PHE A CA 1
ATOM 690 C C . PHE A 1 93 ? -2.290 4.975 -5.373 1.00 94.75 93 PHE A C 1
ATOM 692 O O . PHE A 1 93 ? -2.592 5.995 -5.997 1.00 94.75 93 PHE A O 1
ATOM 699 N N . THR A 1 94 ? -3.138 3.954 -5.254 1.00 94.44 94 THR A N 1
ATOM 700 C CA . THR A 1 94 ? -4.476 3.974 -5.850 1.00 94.44 94 THR A CA 1
ATOM 701 C C . THR A 1 94 ? -5.550 3.538 -4.865 1.00 94.44 94 THR A C 1
ATOM 703 O O . THR A 1 94 ? -5.293 2.811 -3.913 1.00 94.44 94 THR A O 1
ATOM 706 N N . ASP A 1 95 ? -6.774 3.989 -5.119 1.00 91.31 95 ASP A N 1
ATOM 707 C CA . ASP A 1 95 ? -7.976 3.549 -4.420 1.00 91.31 95 ASP A CA 1
ATOM 708 C C . ASP A 1 95 ? -8.999 3.149 -5.495 1.00 91.31 95 ASP A C 1
ATOM 710 O O . ASP A 1 95 ? -9.405 3.997 -6.296 1.00 91.31 95 ASP A O 1
ATOM 714 N N . PRO A 1 96 ? -9.441 1.881 -5.565 1.00 90.56 96 PRO A N 1
ATOM 715 C CA . PRO A 1 96 ? -10.377 1.429 -6.590 1.00 90.56 96 PRO A CA 1
ATOM 716 C C . PRO A 1 96 ? -11.747 2.113 -6.515 1.00 90.56 96 PRO A C 1
ATOM 718 O O . PRO A 1 96 ? -12.504 2.031 -7.483 1.00 90.56 96 PRO A O 1
ATOM 721 N N . ILE A 1 97 ? -12.079 2.823 -5.436 1.00 86.94 97 ILE A N 1
ATOM 722 C CA . ILE A 1 97 ? -13.271 3.669 -5.330 1.00 86.94 97 ILE A CA 1
ATOM 723 C C . ILE A 1 97 ? -12.983 5.043 -5.950 1.00 86.94 97 ILE A C 1
ATOM 725 O O . ILE A 1 97 ? -13.706 5.469 -6.854 1.00 86.94 97 ILE A O 1
ATOM 729 N N . PHE A 1 98 ? -11.903 5.707 -5.529 1.00 90.31 98 PHE A N 1
ATOM 730 C CA . PHE A 1 98 ? -11.592 7.086 -5.925 1.00 90.31 98 PHE A CA 1
ATOM 731 C C . PHE A 1 98 ? -10.849 7.214 -7.268 1.00 90.31 98 PHE A C 1
ATOM 733 O O . PHE A 1 98 ? -11.247 8.008 -8.125 1.00 90.31 98 PHE A O 1
ATOM 740 N N . THR A 1 99 ? -9.792 6.428 -7.495 1.00 93.88 99 THR A N 1
ATOM 741 C CA . THR A 1 99 ? -8.975 6.455 -8.718 1.00 93.88 99 THR A CA 1
ATOM 742 C C . THR A 1 99 ? -9.857 6.204 -9.939 1.00 93.88 99 THR A C 1
ATOM 744 O O . THR A 1 99 ? -10.527 5.178 -10.047 1.00 93.88 99 THR A O 1
ATOM 747 N N . ARG A 1 100 ? -9.892 7.162 -10.869 1.00 94.56 100 ARG A N 1
ATOM 748 C CA . ARG A 1 100 ? -10.926 7.228 -11.919 1.00 94.56 100 ARG A CA 1
ATOM 749 C C . ARG A 1 100 ? -10.568 6.420 -13.159 1.00 94.56 100 ARG A C 1
ATOM 751 O O . ARG A 1 100 ? -11.427 5.733 -13.705 1.00 94.56 100 ARG A O 1
ATOM 758 N N . ASN A 1 101 ? -9.313 6.513 -13.589 1.00 96.75 101 ASN A N 1
ATOM 759 C CA . ASN A 1 101 ? -8.800 5.875 -14.795 1.00 96.75 101 ASN A CA 1
ATOM 760 C C . ASN A 1 101 ? -7.345 5.429 -14.589 1.00 96.75 101 ASN A C 1
ATOM 762 O O . ASN A 1 101 ? -6.603 6.077 -13.852 1.00 96.75 101 ASN A O 1
ATOM 766 N N . ILE A 1 102 ? -6.949 4.367 -15.288 1.00 97.12 102 ILE A N 1
ATOM 767 C CA . ILE A 1 102 ? -5.561 3.950 -15.501 1.00 97.12 102 ILE A CA 1
ATOM 768 C C . ILE A 1 102 ? -5.260 4.191 -16.982 1.00 97.12 102 ILE A C 1
ATOM 770 O O . ILE A 1 102 ? -5.838 3.528 -17.845 1.00 97.12 102 ILE A O 1
ATOM 774 N N . TRP A 1 103 ? -4.400 5.161 -17.277 1.00 97.00 103 TRP A N 1
ATOM 775 C CA . TRP A 1 103 ? -4.006 5.508 -18.644 1.00 97.00 103 TRP A CA 1
ATOM 776 C C . TRP A 1 103 ? -2.795 4.676 -19.059 1.00 97.00 103 TRP A C 1
ATOM 778 O O . TRP A 1 103 ? -1.788 4.667 -18.356 1.00 97.00 103 TRP A O 1
ATOM 788 N N . ILE A 1 104 ? -2.896 3.968 -20.183 1.00 95.19 104 ILE A N 1
ATOM 789 C CA . ILE A 1 104 ? -1.868 3.039 -20.661 1.00 95.19 104 ILE A CA 1
ATOM 790 C C . ILE A 1 104 ? -1.588 3.319 -22.133 1.00 95.19 104 ILE A C 1
ATOM 792 O O . ILE A 1 104 ? -2.519 3.469 -22.924 1.00 95.19 104 ILE A O 1
ATOM 796 N N . SER A 1 105 ? -0.308 3.356 -22.495 1.00 94.12 105 SER A N 1
ATOM 797 C CA . SER A 1 105 ? 0.119 3.455 -23.890 1.00 94.12 105 SER A CA 1
ATOM 798 C C . SER A 1 105 ? -0.421 2.298 -24.741 1.00 94.12 105 SER A C 1
ATOM 800 O O . SER A 1 105 ? -0.512 1.174 -24.253 1.00 94.12 105 SER A O 1
ATOM 802 N N . SER A 1 106 ? -0.791 2.555 -25.994 1.00 93.06 106 SER A N 1
ATOM 803 C CA . SER A 1 106 ? -1.319 1.570 -26.939 1.00 93.06 106 SER A CA 1
ATOM 804 C C . SER A 1 106 ? -0.513 1.596 -28.244 1.00 93.06 106 SER A C 1
ATOM 806 O O . SER A 1 106 ? -0.499 2.640 -28.907 1.00 93.06 106 SER A O 1
ATOM 808 N N . PRO A 1 107 ? 0.100 0.465 -28.655 1.00 92.19 107 PRO A N 1
ATOM 809 C CA . PRO A 1 107 ? -0.015 -0.879 -28.066 1.00 92.19 107 PRO A CA 1
ATOM 810 C C . PRO A 1 107 ? 0.645 -1.011 -26.679 1.00 92.19 107 PRO A C 1
ATOM 812 O O . PRO A 1 107 ? 1.621 -0.334 -26.382 1.00 92.19 107 PRO A O 1
ATOM 815 N N . ALA A 1 108 ? 0.117 -1.906 -25.833 1.00 91.88 108 ALA A N 1
ATOM 816 C CA . ALA A 1 108 ? 0.564 -2.076 -24.445 1.00 91.88 108 ALA A CA 1
ATOM 817 C C . ALA A 1 108 ? 1.126 -3.475 -24.151 1.00 91.88 108 ALA A C 1
ATOM 819 O O . ALA A 1 108 ? 0.786 -4.460 -24.813 1.00 91.88 108 ALA A O 1
ATOM 820 N N . TYR A 1 109 ? 1.892 -3.590 -23.062 1.00 91.56 109 TYR A N 1
ATOM 821 C CA . TYR A 1 109 ? 2.278 -4.876 -22.479 1.00 91.56 109 TYR A CA 1
ATOM 822 C C . TYR A 1 109 ? 1.063 -5.578 -21.850 1.00 91.56 109 TYR A C 1
ATOM 824 O O . TYR A 1 109 ? 0.708 -5.339 -20.697 1.00 91.56 109 TYR A O 1
ATOM 832 N N . PHE A 1 110 ? 0.414 -6.456 -22.617 1.00 91.50 110 PHE A N 1
ATOM 833 C CA . PHE A 1 110 ? -0.876 -7.059 -22.255 1.00 91.50 110 PHE A CA 1
ATOM 834 C C . PHE A 1 110 ? -0.862 -7.892 -20.961 1.00 91.50 110 PHE A C 1
ATOM 836 O O . PHE A 1 110 ? -1.902 -8.041 -20.325 1.00 91.50 110 PHE A O 1
ATOM 843 N N . LEU A 1 111 ? 0.299 -8.402 -20.530 1.00 93.94 111 LEU A N 1
ATOM 844 C CA . LEU A 1 111 ? 0.429 -9.127 -19.258 1.00 93.94 111 LEU A CA 1
ATOM 845 C C . LEU A 1 111 ? 0.231 -8.220 -18.030 1.00 93.94 111 LEU A C 1
ATOM 847 O O . LEU A 1 111 ? 0.039 -8.731 -16.931 1.00 93.94 111 LEU A O 1
ATOM 851 N N . ALA A 1 112 ? 0.241 -6.893 -18.201 1.00 95.38 112 ALA A N 1
ATOM 852 C CA . ALA A 1 112 ? -0.111 -5.957 -17.138 1.00 95.38 112 ALA A CA 1
ATOM 853 C C . ALA A 1 112 ? -1.628 -5.832 -16.911 1.00 95.38 112 ALA A C 1
ATOM 855 O O . ALA A 1 112 ? -2.037 -5.449 -15.820 1.00 95.38 112 ALA A O 1
ATOM 856 N N . PHE A 1 113 ? -2.476 -6.144 -17.901 1.00 96.06 113 PHE A N 1
ATOM 857 C CA . PHE A 1 113 ? -3.924 -5.922 -17.784 1.00 96.06 113 PHE A CA 1
ATOM 858 C C . PHE A 1 113 ? -4.580 -6.703 -16.640 1.00 96.06 113 PHE A C 1
ATOM 860 O O . PHE A 1 113 ? -5.272 -6.060 -15.850 1.00 96.06 113 PHE A O 1
ATOM 867 N N . PRO A 1 114 ? -4.303 -8.011 -16.451 1.00 96.94 114 PRO A N 1
ATOM 868 C CA . PRO A 1 114 ? -4.857 -8.749 -15.315 1.00 96.94 114 PRO A CA 1
ATOM 869 C C . PRO A 1 114 ? -4.479 -8.135 -13.961 1.00 96.94 114 PRO A C 1
ATOM 871 O O . PRO A 1 114 ? -5.291 -8.114 -13.048 1.00 96.94 114 PRO A O 1
ATOM 874 N N . ILE A 1 115 ? -3.286 -7.540 -13.846 1.00 97.12 115 ILE A N 1
ATOM 875 C CA . ILE A 1 115 ? -2.812 -6.908 -12.604 1.00 97.12 115 ILE A CA 1
ATOM 876 C C . ILE A 1 115 ? -3.687 -5.697 -12.243 1.00 97.12 115 ILE A C 1
ATOM 878 O O . ILE A 1 115 ? -4.039 -5.500 -11.082 1.00 97.12 115 ILE A O 1
ATOM 882 N N . PHE A 1 116 ? -4.075 -4.890 -13.235 1.00 97.12 116 PHE A N 1
ATOM 883 C CA . PHE A 1 116 ? -5.007 -3.784 -13.017 1.00 97.12 116 PHE A CA 1
ATOM 884 C C . PHE A 1 116 ? -6.427 -4.279 -12.715 1.00 97.12 116 PHE A C 1
ATOM 886 O O . PHE A 1 116 ? -7.125 -3.676 -11.901 1.00 97.12 116 PHE A O 1
ATOM 893 N N . GLU A 1 117 ? -6.868 -5.356 -13.364 1.00 95.44 117 GLU A N 1
ATOM 894 C CA . GLU A 1 117 ? -8.183 -5.955 -13.122 1.00 95.44 117 GLU A CA 1
ATOM 895 C C . GLU A 1 117 ? -8.314 -6.483 -11.691 1.00 95.44 117 GLU A C 1
ATOM 897 O O . GLU A 1 117 ? -9.270 -6.109 -11.007 1.00 95.44 117 GLU A O 1
ATOM 902 N N . ASP A 1 118 ? -7.321 -7.243 -11.224 1.00 95.62 118 ASP A N 1
ATOM 903 C CA . ASP A 1 118 ? -7.238 -7.782 -9.862 1.00 95.62 118 ASP A CA 1
ATOM 904 C C . ASP A 1 118 ? -7.204 -6.666 -8.807 1.00 95.62 118 ASP A C 1
ATOM 906 O O . ASP A 1 118 ? -7.778 -6.799 -7.727 1.00 95.62 118 ASP A O 1
ATOM 910 N N . ALA A 1 119 ? -6.604 -5.518 -9.138 1.00 95.81 119 ALA A N 1
ATOM 911 C CA . ALA A 1 119 ? -6.609 -4.322 -8.296 1.00 95.81 119 ALA A CA 1
ATOM 912 C C . ALA A 1 119 ? -7.926 -3.509 -8.364 1.00 95.81 119 ALA A C 1
ATOM 914 O O . ALA A 1 119 ? -8.029 -2.444 -7.758 1.00 95.81 119 ALA A O 1
ATOM 915 N N . GLY A 1 120 ? -8.948 -3.987 -9.084 1.00 95.56 120 GLY A N 1
ATOM 916 C CA . GLY A 1 120 ? -10.278 -3.370 -9.155 1.00 95.56 120 GLY A CA 1
ATOM 917 C C . GLY A 1 120 ? -10.486 -2.389 -10.316 1.00 95.56 120 GLY A C 1
ATOM 918 O O . GLY A 1 120 ? -11.524 -1.725 -10.384 1.00 95.56 120 GLY A O 1
ATOM 919 N N . PHE A 1 121 ? -9.555 -2.305 -11.272 1.00 96.75 121 PHE A N 1
ATOM 920 C CA . PHE A 1 121 ? -9.571 -1.316 -12.363 1.00 96.75 121 PHE A CA 1
ATOM 921 C C . PHE A 1 121 ? -10.105 -1.833 -13.706 1.00 96.75 121 PHE A C 1
ATOM 923 O O . PHE A 1 121 ? -9.981 -1.140 -14.715 1.00 96.75 121 PHE A O 1
ATOM 930 N N . HIS A 1 122 ? -10.767 -2.991 -13.745 1.00 92.62 122 HIS A N 1
ATOM 931 C CA . HIS A 1 122 ? -11.251 -3.630 -14.982 1.00 92.62 122 HIS A CA 1
ATOM 932 C C . HIS A 1 122 ? -12.118 -2.735 -15.902 1.00 92.62 122 HIS A C 1
ATOM 934 O O . HIS A 1 122 ? -12.088 -2.877 -17.119 1.00 92.62 122 HIS A O 1
ATOM 940 N N . ARG A 1 123 ? -12.860 -1.754 -15.361 1.00 94.00 123 ARG A N 1
ATOM 941 C CA . ARG A 1 123 ? -13.643 -0.762 -16.149 1.00 94.00 123 ARG A CA 1
ATOM 942 C C . ARG A 1 123 ? -12.956 0.600 -16.307 1.00 94.00 123 ARG A C 1
ATOM 944 O O . ARG A 1 123 ? -13.519 1.539 -16.880 1.00 94.00 123 ARG A O 1
ATOM 951 N N . LYS A 1 124 ? -11.750 0.737 -15.765 1.00 96.38 124 LYS A N 1
ATOM 952 C CA . LYS A 1 124 ? -11.027 2.004 -15.595 1.00 96.38 124 LYS A CA 1
ATOM 953 C C . LYS A 1 124 ? -9.784 2.105 -16.481 1.00 96.38 124 LYS A C 1
ATOM 955 O O . LYS A 1 124 ? -9.189 3.173 -16.540 1.00 96.38 124 LYS A O 1
ATOM 960 N N . LEU A 1 125 ? -9.431 1.051 -17.215 1.00 96.81 125 LEU A N 1
ATOM 961 C CA . LEU A 1 125 ? -8.361 1.089 -18.212 1.00 96.81 125 LEU A CA 1
ATOM 962 C C . LEU A 1 125 ? -8.719 2.014 -19.386 1.00 96.81 125 LEU A C 1
ATOM 964 O O . LEU A 1 125 ? -9.836 1.963 -19.913 1.00 96.81 125 LEU A O 1
ATOM 968 N N . ARG A 1 126 ? -7.778 2.867 -19.794 1.00 97.38 126 ARG A N 1
ATOM 969 C CA . ARG A 1 126 ? -7.898 3.791 -20.929 1.00 97.38 126 ARG A CA 1
ATOM 970 C C . ARG A 1 126 ? -6.633 3.740 -21.772 1.00 97.38 126 ARG A C 1
ATOM 972 O O . ARG A 1 126 ? -5.532 3.818 -21.237 1.00 97.38 126 ARG A O 1
ATOM 979 N N . SER A 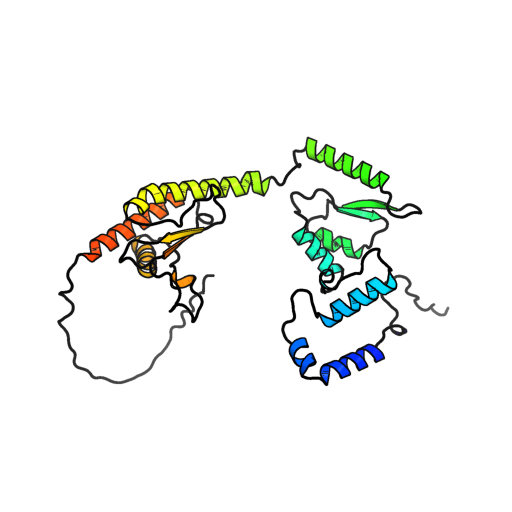1 127 ? -6.797 3.632 -23.084 1.00 96.19 127 SER A N 1
ATOM 980 C CA . SER A 1 127 ? -5.685 3.641 -24.032 1.00 96.19 127 SER A CA 1
ATOM 981 C C . SER A 1 127 ? -5.258 5.063 -24.377 1.00 96.19 127 SER A C 1
ATOM 983 O O . SER A 1 127 ? -6.107 5.918 -24.624 1.00 96.19 127 SER A O 1
ATOM 985 N N . VAL A 1 128 ? -3.953 5.271 -24.490 1.00 97.25 128 VAL A N 1
ATOM 986 C CA . VAL A 1 128 ? -3.321 6.470 -25.042 1.00 97.25 128 VAL A CA 1
ATOM 987 C C . VAL A 1 128 ? -2.546 6.033 -26.282 1.00 97.25 128 VAL A C 1
ATOM 989 O O . VAL A 1 128 ? -1.740 5.115 -26.166 1.00 97.25 128 VAL A O 1
ATOM 992 N N . PRO A 1 129 ? -2.794 6.597 -27.471 1.00 96.06 129 PRO A N 1
ATOM 993 C CA . PRO A 1 129 ? -2.081 6.181 -28.669 1.00 96.06 129 PRO A CA 1
ATOM 994 C C . PRO A 1 129 ? -0.601 6.574 -28.595 1.00 96.06 129 PRO A C 1
ATOM 996 O O . PRO A 1 129 ? -0.248 7.597 -28.006 1.00 96.06 129 PRO A O 1
ATOM 999 N N . GLU A 1 130 ? 0.254 5.779 -29.232 1.00 92.19 130 GLU A N 1
ATOM 1000 C CA . GLU A 1 130 ? 1.616 6.197 -29.568 1.00 92.19 130 GLU A CA 1
ATOM 1001 C C . GLU A 1 130 ? 1.669 6.795 -30.976 1.00 92.19 130 GLU A C 1
ATOM 1003 O O . GLU A 1 130 ? 1.032 6.309 -31.913 1.00 92.19 130 GLU A O 1
ATOM 1008 N N . ASN A 1 131 ? 2.459 7.851 -31.128 1.00 86.56 131 ASN A N 1
ATOM 1009 C CA . ASN A 1 131 ? 2.879 8.405 -32.405 1.00 86.56 131 ASN A CA 1
ATOM 1010 C C . ASN A 1 131 ? 4.366 8.075 -32.647 1.00 86.56 131 ASN A C 1
ATOM 1012 O O . ASN A 1 131 ? 5.014 7.408 -31.842 1.00 86.56 131 ASN A O 1
ATOM 1016 N N . GLY A 1 132 ? 4.939 8.544 -33.759 1.00 79.94 132 GLY A N 1
ATOM 1017 C CA . GLY A 1 132 ? 6.344 8.269 -34.100 1.00 79.94 132 GLY A CA 1
ATOM 1018 C C . GLY A 1 132 ? 7.382 8.743 -33.066 1.00 79.94 132 GLY A C 1
ATOM 1019 O O . GLY A 1 132 ? 8.537 8.341 -33.165 1.00 79.94 132 GLY A O 1
ATOM 1020 N N . GLY A 1 133 ? 6.993 9.577 -32.092 1.00 83.00 133 GLY A N 1
ATOM 1021 C CA . GLY A 1 133 ? 7.829 10.056 -30.988 1.00 83.00 133 GLY A CA 1
ATOM 1022 C C . GLY A 1 133 ? 7.501 9.450 -29.616 1.00 83.00 133 GLY A C 1
ATOM 1023 O O . GLY A 1 133 ? 8.076 9.894 -28.624 1.00 83.00 133 GLY A O 1
ATOM 1024 N N . GLY A 1 134 ? 6.601 8.463 -29.537 1.00 88.81 134 GLY A N 1
ATOM 1025 C CA . GLY A 1 134 ? 6.149 7.842 -28.288 1.00 88.81 134 GLY A CA 1
ATOM 1026 C C . GLY A 1 134 ? 4.710 8.217 -27.930 1.00 88.81 134 GLY A C 1
ATOM 1027 O O . GLY A 1 134 ? 3.882 8.448 -28.805 1.00 88.81 134 GLY A O 1
ATOM 1028 N N . VAL A 1 135 ? 4.392 8.250 -26.636 1.00 93.75 135 VAL A N 1
ATOM 1029 C CA . VAL A 1 135 ? 3.032 8.516 -26.134 1.00 93.75 135 VAL A CA 1
ATOM 1030 C C . VAL A 1 135 ? 2.507 9.868 -26.637 1.00 93.75 135 VAL A C 1
ATOM 1032 O O . VAL A 1 135 ? 3.172 10.893 -26.484 1.00 93.75 135 VAL A O 1
ATOM 1035 N N . ASP A 1 136 ? 1.288 9.895 -27.181 1.00 95.88 136 ASP A N 1
ATOM 1036 C CA . ASP A 1 136 ? 0.598 11.132 -27.555 1.00 95.88 136 ASP A CA 1
ATOM 1037 C C . ASP A 1 136 ? 0.135 11.896 -26.300 1.00 95.88 136 ASP A C 1
ATOM 1039 O O . ASP A 1 136 ? -0.932 11.657 -25.723 1.00 95.88 136 ASP A O 1
ATOM 1043 N N . VAL A 1 137 ? 0.986 12.818 -25.846 1.00 95.19 137 VAL A N 1
ATOM 1044 C CA . VAL A 1 137 ? 0.762 13.615 -24.633 1.00 95.19 137 VAL A CA 1
ATOM 1045 C C . VAL A 1 137 ? -0.400 14.599 -24.795 1.00 95.19 137 VAL A C 1
ATOM 1047 O O . VAL A 1 137 ? -1.078 14.900 -23.811 1.00 95.19 137 VAL A O 1
ATOM 1050 N N . ASP A 1 138 ? -0.662 15.092 -26.007 1.00 96.06 138 ASP A N 1
ATOM 1051 C CA . ASP A 1 138 ? -1.762 16.028 -26.248 1.00 96.06 138 ASP A CA 1
ATOM 1052 C C . ASP A 1 138 ? -3.111 15.308 -26.181 1.00 96.06 138 ASP A C 1
ATOM 1054 O O . ASP A 1 138 ? -4.030 15.794 -25.510 1.00 96.06 138 ASP A O 1
ATOM 1058 N N . PHE A 1 139 ? -3.201 14.104 -26.758 1.00 97.00 139 PHE A N 1
ATOM 1059 C CA . PHE A 1 139 ? -4.348 13.217 -26.567 1.00 97.00 139 PHE A CA 1
ATOM 1060 C C . PHE A 1 139 ? -4.558 12.891 -25.083 1.00 97.00 139 PHE A C 1
ATOM 1062 O O . PHE A 1 139 ? -5.662 13.055 -24.559 1.00 97.00 139 PHE A O 1
ATOM 1069 N N . LEU A 1 140 ? -3.496 12.481 -24.375 1.00 97.19 140 LEU A N 1
ATOM 1070 C CA . LEU A 1 140 ? -3.575 12.176 -22.943 1.00 97.19 140 LEU A CA 1
ATOM 1071 C C . LEU A 1 140 ? -4.084 13.377 -22.136 1.00 97.19 140 LEU A C 1
ATOM 1073 O O . LEU A 1 140 ? -4.968 13.223 -21.293 1.00 97.19 140 LEU A O 1
ATOM 1077 N N . ARG A 1 141 ? -3.567 14.581 -22.407 1.00 97.94 141 ARG A N 1
ATOM 1078 C CA . ARG A 1 141 ? -4.009 15.811 -21.740 1.00 97.94 141 ARG A CA 1
ATOM 1079 C C . ARG A 1 141 ? -5.499 16.053 -21.970 1.00 97.94 141 ARG A C 1
ATOM 1081 O O . ARG A 1 141 ? -6.219 16.308 -21.006 1.00 97.94 141 ARG A O 1
ATOM 1088 N N . GLN A 1 142 ? -5.964 15.944 -23.215 1.00 98.31 142 GLN A N 1
ATOM 1089 C CA . GLN A 1 142 ? -7.373 16.137 -23.559 1.00 98.31 142 GLN A CA 1
ATOM 1090 C C . GLN A 1 142 ? -8.282 15.152 -22.808 1.00 98.31 142 GLN A C 1
ATOM 1092 O O . GLN A 1 142 ? -9.320 15.545 -22.269 1.00 98.31 142 GLN A O 1
ATOM 1097 N N . GLU A 1 143 ? -7.899 13.879 -22.744 1.00 98.25 143 GLU A N 1
ATOM 1098 C CA . GLU A 1 143 ? -8.689 12.848 -22.074 1.00 98.25 143 GLU A CA 1
ATOM 1099 C C . GLU A 1 143 ? -8.668 12.974 -20.540 1.00 98.25 143 GLU A C 1
ATOM 1101 O O . GLU A 1 143 ? -9.698 12.772 -19.886 1.00 98.25 143 GLU A O 1
ATOM 1106 N N . ILE A 1 144 ? -7.546 13.408 -19.953 1.00 97.94 144 ILE A N 1
ATOM 1107 C CA . ILE A 1 144 ? -7.486 13.783 -18.534 1.00 97.94 144 ILE A CA 1
ATOM 1108 C C . ILE A 1 144 ? -8.443 14.948 -18.254 1.00 97.94 144 ILE A C 1
ATOM 1110 O O . ILE A 1 144 ? -9.225 14.863 -17.309 1.00 97.94 144 ILE A O 1
ATOM 1114 N N . THR A 1 145 ? -8.465 15.996 -19.086 1.00 98.31 145 THR A N 1
ATOM 1115 C CA . THR A 1 145 ? -9.403 17.121 -18.920 1.00 98.31 145 THR A CA 1
ATOM 1116 C C . THR A 1 145 ? -10.860 16.653 -18.937 1.00 98.31 145 THR A C 1
ATOM 1118 O O . THR A 1 145 ? -11.621 17.006 -18.036 1.00 98.31 145 THR A O 1
ATOM 1121 N N . LYS A 1 146 ? -11.247 15.788 -19.883 1.00 98.06 146 LYS A N 1
ATOM 1122 C CA . LYS A 1 146 ? -12.601 15.201 -19.924 1.00 98.06 146 LYS A CA 1
ATOM 1123 C C . LYS A 1 146 ? -12.919 14.393 -18.661 1.00 98.06 146 LYS A C 1
ATOM 1125 O O . LYS A 1 146 ? -14.035 14.466 -18.140 1.00 98.06 146 LYS A O 1
ATOM 1130 N N . SER A 1 147 ? -11.945 13.630 -18.160 1.00 97.44 147 SER A N 1
ATOM 1131 C CA . SER A 1 147 ? -12.056 12.880 -16.905 1.00 97.44 147 SER A CA 1
ATOM 1132 C C . SER A 1 147 ? -12.268 13.808 -15.700 1.00 97.44 147 SER A C 1
ATOM 1134 O O . SER A 1 147 ? -13.123 13.520 -14.861 1.00 97.44 147 SER A O 1
ATOM 1136 N N . GLU A 1 148 ? -11.555 14.935 -15.624 1.00 97.12 148 GLU A N 1
ATOM 1137 C CA . GLU A 1 148 ? -11.732 15.947 -14.571 1.00 97.12 148 GLU A CA 1
ATOM 1138 C C . GLU A 1 148 ? -13.100 16.633 -14.639 1.00 97.12 148 GLU A C 1
ATOM 1140 O O . GLU A 1 148 ? -13.779 16.779 -13.624 1.00 97.12 148 GLU A O 1
ATOM 1145 N N . GLU A 1 149 ? -13.550 17.030 -15.828 1.00 97.75 149 GLU A N 1
ATOM 1146 C CA . GLU A 1 149 ? -14.875 17.629 -16.007 1.00 97.75 149 GLU A CA 1
ATOM 1147 C C . GLU A 1 149 ? -15.993 16.670 -15.596 1.00 97.75 149 GLU A C 1
ATOM 1149 O O . GLU A 1 149 ? -16.937 17.070 -14.913 1.00 97.75 149 GLU A O 1
ATOM 1154 N N . LYS A 1 150 ? -15.878 15.389 -15.970 1.00 96.12 150 LYS A N 1
ATOM 1155 C CA . LYS A 1 150 ? -16.813 14.350 -15.528 1.00 96.12 150 LYS A CA 1
ATOM 1156 C C . LYS A 1 150 ? -16.791 14.202 -14.008 1.00 96.12 150 LYS A C 1
ATOM 1158 O O . LYS A 1 150 ? -17.851 14.165 -13.396 1.00 96.12 150 LYS A O 1
ATOM 1163 N N . ALA A 1 151 ? -15.609 14.163 -13.398 1.00 94.88 151 ALA A N 1
ATOM 1164 C CA . ALA A 1 151 ? -15.475 14.054 -11.950 1.00 94.88 151 ALA A CA 1
ATOM 1165 C C . ALA A 1 151 ? -16.141 15.218 -11.208 1.00 94.88 151 ALA A C 1
ATOM 1167 O O . ALA A 1 151 ? -16.833 14.985 -10.222 1.00 94.88 151 ALA A O 1
ATOM 1168 N N . LYS A 1 152 ? -15.993 16.451 -11.711 1.00 95.88 152 LYS A N 1
ATOM 1169 C CA . LYS A 1 152 ? -16.671 17.636 -11.164 1.00 95.88 152 LYS A CA 1
ATOM 1170 C C . LYS A 1 152 ? -18.190 17.540 -11.289 1.00 95.88 152 LYS A C 1
ATOM 1172 O O . LYS A 1 152 ? -18.887 17.845 -10.329 1.00 95.88 152 LYS A O 1
ATOM 1177 N N . ARG A 1 153 ? -18.702 17.103 -12.447 1.00 95.94 153 ARG A N 1
ATOM 1178 C CA . ARG A 1 153 ? -20.149 16.906 -12.657 1.00 95.94 153 ARG A CA 1
ATOM 1179 C C . ARG A 1 153 ? -20.733 15.843 -11.727 1.00 95.94 153 ARG A C 1
ATOM 1181 O O . ARG A 1 153 ? -21.836 16.027 -11.228 1.00 95.94 153 ARG A O 1
ATOM 1188 N N . ASP A 1 154 ? -19.985 14.772 -11.481 1.00 92.69 154 ASP A N 1
ATOM 1189 C CA . ASP A 1 154 ? -20.439 13.628 -10.685 1.00 92.69 154 ASP A CA 1
ATOM 1190 C C . ASP A 1 154 ? -20.106 13.754 -9.183 1.00 92.69 154 ASP A C 1
ATOM 1192 O O . ASP A 1 154 ? -20.417 12.851 -8.411 1.00 92.69 154 ASP A O 1
ATOM 1196 N N . GLY A 1 155 ? -19.430 14.829 -8.755 1.00 89.88 155 GLY A N 1
ATOM 1197 C CA . GLY A 1 155 ? -18.996 15.016 -7.364 1.00 89.88 155 GLY A CA 1
ATOM 1198 C C . GLY A 1 155 ? -17.872 14.075 -6.895 1.00 89.88 155 GLY A C 1
ATOM 1199 O O . GLY A 1 155 ? -17.649 13.933 -5.697 1.00 89.88 155 GLY A O 1
ATOM 1200 N N . ASN A 1 156 ? -17.139 13.430 -7.810 1.00 89.31 156 ASN A N 1
ATOM 1201 C CA . ASN A 1 156 ? -16.028 12.518 -7.493 1.00 89.31 156 ASN A CA 1
ATOM 1202 C C . ASN A 1 156 ? -14.664 13.239 -7.494 1.00 89.31 156 ASN A C 1
ATOM 1204 O 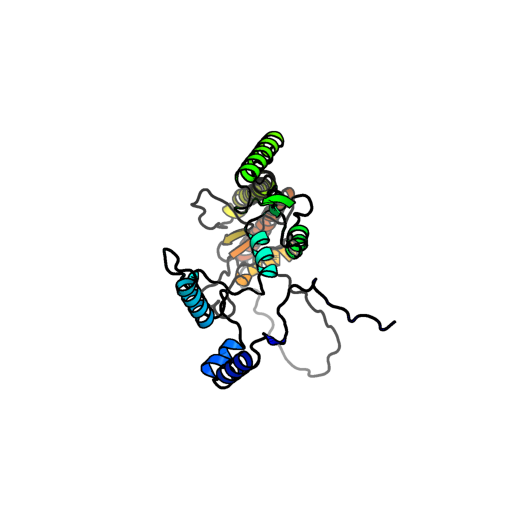O . ASN A 1 156 ? -13.736 12.876 -8.225 1.00 89.31 156 ASN A O 1
ATOM 1208 N N . THR A 1 157 ? -14.553 14.316 -6.720 1.00 90.69 157 THR A N 1
ATOM 1209 C CA . THR A 1 157 ? -13.351 15.169 -6.671 1.00 90.69 157 THR A CA 1
ATOM 1210 C C . THR A 1 157 ? -12.413 14.847 -5.511 1.00 90.69 157 THR A C 1
ATOM 1212 O O . THR A 1 157 ? -11.244 15.211 -5.572 1.00 90.69 157 THR A O 1
ATOM 1215 N N . GLU A 1 158 ? -12.886 14.112 -4.506 1.00 88.44 158 GLU A N 1
ATOM 1216 C CA . GLU A 1 158 ? -12.121 13.693 -3.327 1.00 88.44 158 GLU A CA 1
ATOM 1217 C C . GLU A 1 158 ? -12.607 12.321 -2.804 1.00 88.44 158 GLU A C 1
ATOM 1219 O O . GLU A 1 158 ? -13.728 11.911 -3.129 1.00 88.44 158 GLU A O 1
ATOM 1224 N N . PRO A 1 159 ? -11.811 11.599 -1.991 1.00 83.94 159 PRO A N 1
ATOM 1225 C CA . PRO A 1 159 ? -12.220 10.332 -1.380 1.00 83.94 159 PRO A CA 1
ATOM 1226 C C . PRO A 1 159 ? -13.401 10.479 -0.400 1.00 83.94 159 PRO A C 1
ATOM 1228 O O . PRO A 1 159 ? -13.231 10.773 0.781 1.00 83.94 159 PRO A O 1
ATOM 1231 N N . GLN A 1 160 ? -14.625 10.216 -0.858 1.00 83.69 160 GLN A N 1
ATOM 1232 C CA . GLN A 1 160 ? -15.833 10.456 -0.053 1.00 83.69 160 GLN A CA 1
ATOM 1233 C C . GLN A 1 160 ? -16.010 9.497 1.133 1.00 83.69 160 GLN A C 1
ATOM 1235 O O . GLN A 1 160 ? -16.559 9.885 2.159 1.00 83.69 160 GLN A O 1
ATOM 1240 N N . HIS A 1 161 ? -15.550 8.246 1.045 1.00 85.12 161 HIS A N 1
ATOM 1241 C CA . HIS A 1 161 ? -15.794 7.283 2.125 1.00 85.12 161 HIS A CA 1
ATOM 1242 C C . HIS A 1 161 ? -15.011 7.627 3.403 1.00 85.12 161 HIS A C 1
ATOM 1244 O O . HIS A 1 161 ? -15.542 7.523 4.507 1.00 85.12 161 HIS A O 1
ATOM 1250 N N . ILE A 1 162 ? -13.769 8.101 3.270 1.00 85.62 162 ILE A N 1
ATOM 1251 C CA . ILE A 1 162 ? -12.937 8.472 4.423 1.00 85.62 162 ILE A CA 1
ATOM 1252 C C . ILE A 1 162 ? -13.529 9.697 5.126 1.00 85.62 162 ILE A C 1
ATOM 1254 O O . ILE A 1 162 ? -13.826 9.633 6.320 1.00 85.62 162 ILE A O 1
ATOM 1258 N N . TYR A 1 163 ? -13.735 10.789 4.388 1.00 87.06 163 TYR A N 1
ATOM 1259 C CA . TYR A 1 163 ? -14.164 12.068 4.960 1.00 87.06 163 TYR A CA 1
ATOM 1260 C C . TYR A 1 163 ? -15.669 12.130 5.246 1.00 87.06 163 TYR A C 1
ATOM 1262 O O . TYR A 1 163 ? -16.085 12.729 6.232 1.00 87.06 163 TYR A O 1
ATOM 1270 N N . GLY A 1 164 ? -16.490 11.489 4.415 1.00 89.06 164 GLY A N 1
ATOM 1271 C CA . GLY A 1 164 ? -17.949 11.513 4.517 1.00 89.06 164 GLY A CA 1
ATOM 1272 C C . GLY A 1 164 ? -18.557 10.355 5.309 1.00 89.06 164 GLY A C 1
ATOM 1273 O O . GLY A 1 164 ? -19.708 10.450 5.725 1.00 89.06 164 GLY A O 1
ATOM 1274 N N . THR A 1 165 ? -17.827 9.256 5.541 1.00 90.81 165 THR A N 1
ATOM 1275 C CA . THR A 1 165 ? -18.348 8.094 6.287 1.00 90.81 165 THR A CA 1
ATOM 1276 C C . THR A 1 165 ? -17.490 7.750 7.498 1.00 90.81 165 THR A C 1
ATOM 1278 O O . THR A 1 165 ? -17.979 7.830 8.623 1.00 90.81 165 THR A O 1
ATOM 1281 N N . LEU A 1 166 ? -16.218 7.392 7.301 1.00 91.94 166 LEU A N 1
ATOM 1282 C CA . LEU A 1 166 ? -15.378 6.846 8.370 1.00 91.94 166 LEU A CA 1
ATOM 1283 C C . LEU A 1 166 ? -15.050 7.886 9.445 1.00 91.94 166 LEU A C 1
ATOM 1285 O O . LEU A 1 166 ? -15.278 7.628 10.626 1.00 91.94 166 LEU A O 1
ATOM 1289 N N . GLN A 1 167 ? -14.566 9.070 9.061 1.00 92.25 167 GLN A N 1
ATOM 1290 C CA . GLN A 1 167 ? -14.237 10.124 10.023 1.00 92.25 167 GLN A CA 1
ATOM 1291 C C . GLN A 1 167 ? -15.460 10.563 10.853 1.00 92.25 167 GLN A C 1
ATOM 1293 O O . GLN A 1 167 ? -15.356 10.540 12.081 1.00 92.25 167 GLN A O 1
ATOM 1298 N N . PRO A 1 168 ? -16.636 10.880 10.265 1.00 94.00 168 PRO A N 1
ATOM 1299 C CA . PRO A 1 168 ? -17.832 11.204 11.043 1.00 94.00 168 PRO A CA 1
ATOM 1300 C C . PRO A 1 168 ? -18.278 10.060 11.958 1.00 94.00 168 PRO A C 1
ATOM 1302 O O . PRO A 1 168 ? -18.616 10.294 13.119 1.00 94.00 168 PRO A O 1
ATOM 1305 N N . ALA A 1 169 ? -18.243 8.817 11.466 1.00 94.69 169 ALA A N 1
ATOM 1306 C CA . ALA A 1 169 ? -18.663 7.640 12.218 1.00 94.69 169 ALA A CA 1
ATOM 1307 C C . ALA A 1 169 ? -17.766 7.363 13.436 1.00 94.69 169 ALA A C 1
ATOM 1309 O O . ALA A 1 169 ? -18.282 7.036 14.511 1.00 94.69 169 ALA A O 1
ATOM 1310 N N . TYR A 1 170 ? -16.445 7.502 13.298 1.00 96.12 170 TYR A N 1
ATOM 1311 C CA . TYR A 1 170 ? -15.512 7.348 14.415 1.00 96.12 170 TYR A CA 1
ATOM 1312 C C . TYR A 1 170 ? -15.532 8.551 15.358 1.00 96.12 170 TYR A C 1
ATOM 1314 O O . TYR A 1 170 ? -15.505 8.357 16.571 1.00 96.12 170 TYR A O 1
ATOM 1322 N N . ALA A 1 171 ? -15.682 9.774 14.841 1.00 93.69 171 ALA A N 1
ATOM 1323 C CA . ALA A 1 171 ? -15.830 10.969 15.670 1.00 93.69 171 ALA A CA 1
ATOM 1324 C C . ALA A 1 171 ? -17.093 10.909 16.544 1.00 93.69 171 ALA A C 1
ATOM 1326 O O . ALA A 1 171 ? -17.043 11.268 17.720 1.00 93.69 171 ALA A O 1
ATOM 1327 N N . ALA A 1 172 ? -18.218 10.425 16.007 1.00 94.31 172 ALA A N 1
ATOM 1328 C CA . ALA A 1 172 ? -19.448 10.235 16.776 1.00 94.31 172 ALA A CA 1
ATOM 1329 C C . ALA A 1 172 ? -19.258 9.220 17.917 1.00 94.31 172 ALA A C 1
ATOM 1331 O O . ALA A 1 172 ? -19.599 9.517 19.060 1.00 94.31 172 ALA A O 1
ATOM 1332 N N . ARG A 1 173 ? -18.652 8.059 17.628 1.00 96.88 173 ARG A N 1
ATOM 1333 C CA . ARG A 1 173 ? -18.336 7.026 18.631 1.00 96.88 173 ARG A CA 1
ATOM 1334 C C . ARG A 1 173 ? -17.410 7.545 19.726 1.00 96.88 173 ARG A C 1
ATOM 1336 O O . ARG A 1 173 ? -17.711 7.387 20.907 1.00 96.88 173 ARG A O 1
ATOM 1343 N N . TYR A 1 174 ? -16.326 8.210 19.326 1.00 95.19 174 TYR A N 1
ATOM 1344 C CA . TYR A 1 174 ? -15.379 8.844 20.239 1.00 95.19 174 TYR A CA 1
ATOM 1345 C C . TYR A 1 174 ? -16.092 9.829 21.170 1.00 95.19 174 TYR A C 1
ATOM 1347 O O . TYR A 1 174 ? -15.964 9.714 22.383 1.00 95.19 174 TYR A O 1
ATOM 1355 N N . ARG A 1 175 ? -16.907 10.747 20.627 1.00 94.38 175 ARG A N 1
ATOM 1356 C CA . ARG A 1 175 ? -17.640 11.742 21.430 1.00 94.38 175 ARG A CA 1
ATOM 1357 C C . ARG A 1 175 ? -18.601 11.097 22.425 1.00 94.38 175 ARG A C 1
ATOM 1359 O O . ARG A 1 175 ? -18.645 11.534 23.569 1.00 94.38 175 ARG A O 1
ATOM 1366 N N . VAL A 1 176 ? -19.345 10.067 22.015 1.00 96.62 176 VAL A N 1
ATOM 1367 C CA . VAL A 1 176 ? -20.276 9.358 22.910 1.00 96.62 176 VAL A CA 1
ATOM 1368 C C . VAL A 1 176 ? -19.525 8.669 24.047 1.00 96.62 176 VAL A C 1
ATOM 1370 O O . VAL A 1 176 ? -19.893 8.840 25.209 1.00 96.62 176 VAL A O 1
ATOM 1373 N N . MET A 1 177 ? -18.455 7.930 23.739 1.00 96.75 177 MET A N 1
ATOM 1374 C CA . MET A 1 177 ? -17.664 7.252 24.767 1.00 96.75 177 MET A CA 1
ATOM 1375 C C . MET A 1 177 ? -16.974 8.252 25.702 1.00 96.75 177 MET A C 1
ATOM 1377 O O . MET A 1 177 ? -17.042 8.084 26.914 1.00 96.75 177 MET A O 1
ATOM 1381 N N . MET A 1 178 ? -16.367 9.314 25.166 1.00 95.25 178 MET A N 1
ATOM 1382 C CA . MET A 1 178 ? -15.707 10.353 25.962 1.00 95.25 178 MET A CA 1
ATOM 1383 C C . MET A 1 178 ? -16.681 11.085 26.882 1.00 95.25 178 MET A C 1
ATOM 1385 O O . MET A 1 178 ? -16.400 11.205 28.070 1.00 95.25 178 MET A O 1
ATOM 1389 N N . ALA A 1 179 ? -17.856 11.485 26.384 1.00 96.00 179 ALA A N 1
ATOM 1390 C CA . ALA A 1 179 ? -18.882 12.114 27.215 1.00 96.00 179 ALA A CA 1
ATOM 1391 C C . ALA A 1 179 ? -19.334 11.190 28.360 1.00 96.00 179 ALA A C 1
ATOM 1393 O O . ALA A 1 179 ? -19.536 11.639 29.488 1.00 96.00 179 ALA A O 1
ATOM 1394 N N . ALA A 1 180 ? -19.457 9.884 28.098 1.00 97.94 180 ALA A N 1
ATOM 1395 C CA . ALA A 1 180 ? -19.769 8.910 29.138 1.00 97.94 180 ALA A CA 1
ATOM 1396 C C . ALA A 1 180 ? -18.609 8.737 30.138 1.00 97.94 180 ALA A C 1
ATOM 1398 O O . ALA A 1 180 ? -18.856 8.645 31.340 1.00 97.94 180 ALA A O 1
ATOM 1399 N N . ILE A 1 181 ? -17.351 8.737 29.681 1.00 97.25 181 ILE A N 1
ATOM 1400 C CA . ILE A 1 181 ? -16.157 8.657 30.542 1.00 97.25 181 ILE A CA 1
ATOM 1401 C C . ILE A 1 181 ? -16.078 9.878 31.462 1.00 97.25 181 ILE A C 1
ATOM 1403 O O . ILE A 1 181 ? -15.935 9.720 32.674 1.00 97.25 181 ILE A O 1
ATOM 1407 N N . GLU A 1 182 ? -16.221 11.082 30.911 1.00 96.50 182 GLU A N 1
ATOM 1408 C CA . GLU A 1 182 ? -16.223 12.341 31.665 1.00 96.50 182 GLU A CA 1
ATOM 1409 C C . GLU A 1 182 ? -17.344 12.381 32.705 1.00 96.50 182 GLU A C 1
ATOM 1411 O O . GLU A 1 182 ? -17.138 12.821 33.833 1.00 96.50 182 GLU A O 1
ATOM 1416 N N . LYS A 1 183 ? -18.527 11.870 32.353 1.00 97.88 183 LYS A N 1
ATOM 1417 C CA . LYS A 1 183 ? -19.683 11.841 33.250 1.00 97.88 183 LYS A CA 1
ATOM 1418 C C . LYS A 1 183 ? -19.577 10.776 34.344 1.00 97.88 183 LYS A C 1
ATOM 1420 O O . LYS A 1 183 ? -20.001 11.030 35.469 1.00 97.88 183 LYS A O 1
ATOM 1425 N N . HIS A 1 184 ? -19.080 9.579 34.027 1.00 98.31 184 HIS A N 1
ATOM 1426 C CA . HIS A 1 184 ? -19.210 8.406 34.900 1.00 98.31 184 HIS A CA 1
ATOM 1427 C C . HIS A 1 184 ? -17.893 7.902 35.499 1.00 98.31 184 HIS A C 1
ATOM 1429 O O . HIS A 1 184 ? -17.918 7.362 36.603 1.00 98.31 184 HIS A O 1
ATOM 1435 N N . LEU A 1 185 ? -16.757 8.061 34.812 1.00 97.94 185 LEU A N 1
ATOM 1436 C CA . LEU A 1 185 ? -15.465 7.514 35.251 1.00 97.94 185 LEU A CA 1
ATOM 1437 C C . LEU A 1 185 ? -14.536 8.574 35.844 1.00 97.94 185 LEU A C 1
ATOM 1439 O O . LEU A 1 185 ? -13.894 8.314 36.861 1.00 97.94 185 LEU A O 1
ATOM 1443 N N . VAL A 1 186 ? -14.477 9.771 35.253 1.00 96.94 186 VAL A N 1
ATOM 1444 C CA . VAL A 1 186 ? -13.642 10.873 35.766 1.00 96.94 186 VAL A CA 1
ATOM 1445 C C . VAL A 1 186 ? -13.985 11.227 37.223 1.00 96.94 186 VAL A C 1
ATOM 1447 O O . VAL A 1 186 ? -13.056 11.318 38.028 1.00 96.94 186 VAL A O 1
ATOM 1450 N N . PRO A 1 187 ? -15.268 11.314 37.645 1.00 97.44 187 PRO A N 1
ATOM 1451 C CA . PRO A 1 187 ? -15.615 11.559 39.049 1.00 97.44 187 PRO A CA 1
ATOM 1452 C C . PRO A 1 187 ? -15.160 10.455 40.012 1.00 97.44 187 PRO A C 1
ATOM 1454 O O . PRO A 1 187 ? -15.094 10.683 41.216 1.00 97.44 187 PRO A O 1
ATOM 1457 N N . LEU A 1 188 ? -14.845 9.261 39.500 1.00 97.38 188 LEU A N 1
ATOM 1458 C CA . LEU A 1 188 ? -14.327 8.141 40.286 1.00 97.38 188 LEU A CA 1
ATOM 1459 C C . LEU A 1 188 ? -12.798 8.150 40.397 1.00 97.38 188 LEU A C 1
ATOM 1461 O O . LEU A 1 188 ? -12.246 7.282 41.067 1.00 97.38 188 LEU A O 1
ATOM 1465 N N . GLY A 1 189 ? -12.115 9.111 39.767 1.00 96.56 189 GLY A N 1
ATOM 1466 C CA . GLY A 1 189 ? -10.657 9.250 39.784 1.00 96.56 189 GLY A CA 1
ATOM 1467 C C . GLY A 1 189 ? -9.935 8.576 38.613 1.00 96.56 189 GLY A C 1
ATOM 1468 O O . GLY A 1 189 ? -8.705 8.490 38.637 1.00 96.56 189 GLY A O 1
ATOM 1469 N N . VAL A 1 190 ? -10.666 8.103 37.595 1.00 97.12 190 VAL A N 1
ATOM 1470 C CA . VAL A 1 190 ? -10.072 7.595 36.348 1.00 97.12 190 VAL A CA 1
ATOM 1471 C C . VAL A 1 190 ? -9.483 8.758 35.553 1.00 97.12 190 VAL A C 1
ATOM 1473 O O . VAL A 1 190 ? -10.131 9.790 35.382 1.00 97.12 190 VAL A O 1
ATOM 1476 N N . ARG A 1 191 ? -8.257 8.590 35.056 1.00 94.75 191 ARG A N 1
ATOM 1477 C CA . ARG A 1 191 ? -7.540 9.600 34.271 1.00 94.75 191 ARG A CA 1
ATOM 1478 C C . ARG A 1 191 ? -7.387 9.166 32.819 1.00 94.75 191 ARG A C 1
ATOM 1480 O O . ARG A 1 191 ? -7.105 8.004 32.540 1.00 94.75 191 ARG A O 1
ATOM 1487 N N . LEU A 1 192 ? -7.533 10.126 31.915 1.00 89.31 192 LEU A N 1
ATOM 1488 C CA . LEU A 1 192 ? -7.155 10.011 30.509 1.00 89.31 192 LEU A CA 1
ATOM 1489 C C . LEU A 1 192 ? -5.706 10.503 30.336 1.00 89.31 192 LEU A C 1
ATOM 1491 O O . LEU A 1 192 ? -5.278 11.375 31.101 1.00 89.31 192 LEU A O 1
ATOM 1495 N N . PRO A 1 193 ? -4.942 9.996 29.353 1.00 76.56 193 PRO A N 1
ATOM 1496 C CA . PRO A 1 193 ? -3.694 10.627 28.949 1.00 76.56 193 PRO A CA 1
ATOM 1497 C C . PRO A 1 193 ? -3.979 12.068 28.508 1.00 76.56 193 PRO A C 1
ATOM 1499 O O . PRO A 1 193 ? -5.014 12.336 27.897 1.00 76.56 193 PRO A O 1
ATOM 1502 N N . GLN A 1 194 ? -3.076 12.989 28.847 1.00 59.22 194 GLN A N 1
ATOM 1503 C CA . GLN A 1 194 ? -3.171 14.406 28.488 1.00 59.22 194 GLN A CA 1
ATOM 1504 C C . GLN A 1 194 ? -3.415 14.569 26.981 1.00 59.22 194 GLN A C 1
ATOM 1506 O O . GLN A 1 194 ? -2.564 14.239 26.155 1.00 59.22 194 GLN A O 1
ATOM 1511 N N . SER A 1 195 ? -4.612 15.032 26.621 1.00 58.19 195 SER A N 1
ATOM 1512 C CA . SER A 1 195 ? -5.021 15.308 25.245 1.00 58.19 195 SER A CA 1
ATOM 1513 C C . SER A 1 195 ? -4.860 16.799 24.955 1.00 58.19 195 SER A C 1
ATOM 1515 O O . SER A 1 195 ? -5.839 17.529 24.817 1.00 58.19 195 SER A O 1
ATOM 1517 N N . ASP A 1 196 ? -3.611 17.255 24.910 1.00 55.56 196 ASP A N 1
ATOM 1518 C CA . ASP A 1 196 ? -3.267 18.673 24.732 1.00 55.56 196 ASP A CA 1
ATOM 1519 C C . ASP A 1 196 ? -3.304 19.091 23.248 1.00 55.56 196 ASP A C 1
ATOM 1521 O O . ASP A 1 196 ? -3.274 20.273 22.908 1.00 55.56 196 ASP A O 1
ATOM 1525 N N . GLY A 1 197 ? -3.383 18.120 22.335 1.00 58.53 197 GLY A N 1
ATOM 1526 C CA . GLY A 1 197 ? -3.573 18.362 20.911 1.00 58.53 197 GLY A CA 1
ATOM 1527 C C . GLY A 1 197 ? -5.057 18.318 20.582 1.00 58.53 197 GLY A C 1
ATOM 1528 O O . GLY A 1 197 ? -5.684 17.285 20.783 1.00 58.53 197 GLY A O 1
ATOM 1529 N N . GLY A 1 198 ? -5.624 19.393 20.030 1.00 66.19 198 GLY A N 1
ATOM 1530 C CA . GLY A 1 198 ? -7.015 19.469 19.548 1.00 66.19 198 GLY A CA 1
ATOM 1531 C C . GLY A 1 198 ? -7.368 18.523 18.383 1.00 66.19 198 GLY A C 1
ATOM 1532 O O . GLY A 1 198 ? -8.215 18.850 17.556 1.00 66.19 198 GLY A O 1
ATOM 1533 N N . VAL A 1 199 ? -6.704 17.370 18.292 1.00 74.31 199 VAL A N 1
ATOM 1534 C CA . VAL A 1 199 ? -6.867 16.312 17.300 1.00 74.31 199 VAL A CA 1
ATOM 1535 C C . VAL A 1 199 ? -7.077 14.993 18.043 1.00 74.31 199 VAL A C 1
ATOM 1537 O O . VAL A 1 199 ? -6.207 14.540 18.782 1.00 74.31 199 VAL A O 1
ATOM 1540 N N . ALA A 1 200 ? -8.223 14.356 17.806 1.00 78.81 200 ALA A N 1
ATOM 1541 C CA . ALA A 1 200 ? -8.518 13.000 18.261 1.00 78.81 200 ALA A CA 1
ATOM 1542 C C . ALA A 1 200 ? -8.557 12.047 17.058 1.00 78.81 200 ALA A C 1
ATOM 1544 O O . ALA A 1 200 ? -9.098 12.394 16.006 1.00 78.81 200 ALA A O 1
ATOM 1545 N N . GLY A 1 201 ? -8.000 10.844 17.206 1.00 84.31 201 GLY A N 1
ATOM 1546 C CA . GLY A 1 201 ? -7.931 9.852 16.134 1.00 84.31 201 GLY A CA 1
ATOM 1547 C C . GLY A 1 201 ? -7.638 8.440 16.640 1.00 84.31 201 GLY A C 1
ATOM 1548 O O . GLY A 1 201 ? -7.375 8.230 17.821 1.00 84.31 201 GLY A O 1
ATOM 1549 N N . GLY A 1 202 ? -7.692 7.468 15.729 1.00 90.50 202 GLY A N 1
ATOM 1550 C CA . GLY A 1 202 ? -7.511 6.048 16.041 1.00 90.50 202 GLY A CA 1
ATOM 1551 C C . GLY A 1 202 ? -8.804 5.360 16.485 1.00 90.50 202 GLY A C 1
ATOM 1552 O O . GLY A 1 202 ? -9.899 5.791 16.127 1.00 90.50 202 GLY A O 1
ATOM 1553 N N . TYR A 1 203 ? -8.662 4.266 17.238 1.00 94.94 203 TYR A N 1
ATOM 1554 C CA . TYR A 1 203 ? -9.769 3.387 17.656 1.00 94.94 203 TYR A CA 1
ATOM 1555 C C . TYR A 1 203 ? -9.850 3.152 19.165 1.00 94.94 203 TYR A C 1
ATOM 1557 O O . TYR A 1 203 ? -10.798 2.520 19.641 1.00 94.94 203 TYR A O 1
ATOM 1565 N N . PHE A 1 204 ? -8.844 3.610 19.910 1.00 95.12 204 PHE A N 1
ATOM 1566 C CA . PHE A 1 204 ? -8.639 3.223 21.296 1.00 95.12 204 PHE A CA 1
ATOM 1567 C C . PHE A 1 204 ? -8.472 4.433 22.205 1.00 95.12 204 PHE A C 1
ATOM 1569 O O . PHE A 1 204 ? -7.876 5.436 21.821 1.00 95.12 204 PHE A O 1
ATOM 1576 N N . LEU A 1 205 ? -8.964 4.289 23.430 1.00 94.38 205 LEU A N 1
ATOM 1577 C CA . LEU A 1 205 ? -8.693 5.171 24.553 1.00 94.38 205 LEU A CA 1
ATOM 1578 C C . LEU A 1 205 ? -7.902 4.391 25.594 1.00 94.38 205 LEU A C 1
ATOM 1580 O O . LEU A 1 205 ? -8.251 3.256 25.923 1.00 94.38 205 LEU A O 1
ATOM 1584 N N . TRP A 1 206 ? -6.850 5.008 26.111 1.00 95.12 206 TRP A N 1
ATOM 1585 C CA . TRP A 1 206 ? -6.097 4.494 27.246 1.00 95.12 206 TRP A CA 1
ATOM 1586 C C . TRP A 1 206 ? -6.580 5.195 28.510 1.00 95.12 206 TRP A C 1
ATOM 1588 O O . TRP A 1 206 ? -6.756 6.410 28.488 1.00 95.12 206 TRP A O 1
ATOM 1598 N N . LEU A 1 207 ? -6.826 4.455 29.586 1.00 96.38 207 LEU A N 1
ATOM 1599 C CA . LEU A 1 207 ? -7.295 5.008 30.854 1.00 96.38 207 LEU A CA 1
ATOM 1600 C C . LEU A 1 207 ? -6.442 4.481 32.000 1.00 96.38 207 LEU A C 1
ATOM 1602 O O . LEU A 1 207 ? -6.200 3.279 32.079 1.00 96.38 207 LEU A O 1
ATOM 1606 N N . SER A 1 208 ? -6.088 5.361 32.931 1.00 97.25 208 SER A N 1
ATOM 1607 C CA . SER A 1 208 ? -5.428 4.993 34.181 1.00 97.25 208 SER A CA 1
ATOM 1608 C C . SER A 1 208 ? -6.435 5.026 35.330 1.00 97.25 208 SER A C 1
ATOM 1610 O O . SER A 1 208 ? -7.056 6.054 35.613 1.00 97.25 208 SER A O 1
ATOM 1612 N N . LEU A 1 209 ? -6.595 3.896 36.007 1.00 97.31 209 LEU A N 1
ATOM 1613 C CA . LEU A 1 209 ? -7.475 3.727 37.156 1.00 97.31 209 LEU A CA 1
ATOM 1614 C C . LEU A 1 209 ? -6.877 4.389 38.416 1.00 97.31 209 LEU A C 1
ATOM 1616 O O . LEU A 1 209 ? -5.652 4.471 38.565 1.00 97.31 209 LEU A O 1
ATOM 1620 N N . PRO A 1 210 ? -7.718 4.862 39.354 1.00 95.50 210 PRO A N 1
ATOM 1621 C CA . PRO A 1 210 ? -7.253 5.380 40.637 1.00 95.50 210 PRO A CA 1
ATOM 1622 C C . PRO A 1 210 ? -6.674 4.260 41.514 1.00 95.50 210 PRO A C 1
ATOM 1624 O O . PRO A 1 210 ? -7.158 3.130 41.512 1.00 95.50 210 PRO A O 1
ATOM 1627 N N . SER A 1 211 ? -5.668 4.591 42.326 1.00 90.31 211 SER A N 1
ATOM 1628 C CA . SER A 1 211 ? -5.148 3.672 43.348 1.00 90.31 211 SER A CA 1
ATOM 1629 C C . SER A 1 211 ? -6.254 3.287 44.352 1.00 90.31 211 SER A C 1
ATOM 1631 O O . SER A 1 211 ? -7.049 4.163 44.702 1.00 90.31 211 SER A O 1
ATOM 1633 N N . PRO A 1 212 ? -6.323 2.030 44.842 1.00 93.88 212 PRO A N 1
ATOM 1634 C CA . PRO A 1 212 ? -5.413 0.904 44.583 1.00 93.88 212 PRO A CA 1
ATOM 1635 C C . PRO A 1 212 ? -5.840 -0.024 43.426 1.00 93.88 212 PRO A C 1
ATOM 1637 O O . PRO A 1 212 ? -5.315 -1.132 43.321 1.00 93.88 212 PRO A O 1
ATOM 1640 N N . LEU A 1 213 ? -6.781 0.386 42.568 1.00 95.75 213 LEU A N 1
ATOM 1641 C CA . LEU A 1 213 ? -7.383 -0.498 41.565 1.00 95.75 213 LEU A CA 1
ATOM 1642 C C . LEU A 1 213 ? -6.370 -1.010 40.536 1.00 95.75 213 LEU A C 1
ATOM 1644 O O . LEU A 1 213 ? -5.512 -0.268 40.054 1.00 95.75 213 LEU A O 1
ATOM 1648 N N . LYS A 1 214 ? -6.528 -2.282 40.159 1.00 97.12 214 LYS A N 1
ATOM 1649 C CA . LYS A 1 214 ? -5.725 -2.948 39.131 1.00 97.12 214 LYS A CA 1
ATOM 1650 C C . LYS A 1 214 ? -6.557 -3.243 37.889 1.00 97.12 214 LYS A C 1
ATOM 1652 O O . LYS A 1 214 ? -7.698 -3.689 38.001 1.00 97.12 214 LYS A O 1
ATOM 1657 N N . GLY A 1 215 ? -5.967 -3.036 36.712 1.00 96.75 215 GLY A N 1
ATOM 1658 C CA . GLY A 1 215 ? -6.621 -3.257 35.418 1.00 96.75 215 GLY A CA 1
ATOM 1659 C C . GLY A 1 215 ? -7.129 -4.690 35.263 1.00 96.75 215 GLY A C 1
ATOM 1660 O O . GLY A 1 215 ? -8.278 -4.889 34.876 1.00 96.75 215 GLY A O 1
ATOM 1661 N N . ALA A 1 216 ? -6.320 -5.668 35.680 1.00 96.94 216 ALA A N 1
ATOM 1662 C CA . ALA A 1 216 ? -6.662 -7.090 35.683 1.00 96.94 216 ALA A CA 1
ATOM 1663 C C . ALA A 1 216 ? -7.928 -7.405 36.481 1.00 96.94 216 ALA A C 1
ATOM 1665 O O . ALA A 1 216 ? -8.830 -8.112 36.027 1.00 96.94 216 ALA A O 1
ATOM 1666 N N . GLU A 1 217 ? -8.011 -6.848 37.688 1.00 97.38 217 GLU A N 1
ATOM 1667 C CA . GLU A 1 217 ? -9.146 -7.070 38.570 1.00 97.38 217 GLU A CA 1
ATOM 1668 C C . GLU A 1 217 ? -10.406 -6.395 38.027 1.00 97.38 217 GLU A C 1
ATOM 1670 O O . GLU A 1 217 ? -11.464 -7.023 37.981 1.00 97.38 217 GLU A O 1
ATOM 1675 N N . VAL A 1 218 ? -10.285 -5.155 37.543 1.00 97.94 218 VAL A N 1
ATOM 1676 C CA . VAL A 1 218 ? -11.391 -4.443 36.893 1.00 97.94 218 VAL A CA 1
ATOM 1677 C C . VAL A 1 218 ? -11.897 -5.217 35.674 1.00 97.94 218 VAL A C 1
ATOM 1679 O O . VAL A 1 218 ? -13.103 -5.422 35.560 1.00 97.94 218 VAL A O 1
ATOM 1682 N N . ALA A 1 219 ? -11.010 -5.697 34.799 1.00 98.00 219 ALA A N 1
ATOM 1683 C CA . ALA A 1 219 ? -11.383 -6.457 33.606 1.00 98.00 219 ALA A CA 1
ATOM 1684 C C . ALA A 1 219 ? -12.099 -7.769 33.954 1.00 98.00 219 ALA A C 1
ATOM 1686 O O . ALA A 1 219 ? -13.148 -8.085 33.382 1.00 98.00 219 ALA A O 1
ATOM 1687 N N . ARG A 1 220 ? -11.577 -8.505 34.941 1.00 98.06 220 ARG A N 1
ATOM 1688 C CA . ARG A 1 220 ? -12.186 -9.743 35.433 1.00 98.06 220 ARG A CA 1
ATOM 1689 C C . ARG A 1 220 ? -13.589 -9.495 35.990 1.00 98.06 220 ARG A C 1
ATOM 1691 O O . ARG A 1 220 ? -14.539 -10.161 35.581 1.00 98.06 220 ARG A O 1
ATOM 1698 N N . VAL A 1 221 ? -13.740 -8.519 36.887 1.00 97.75 221 VAL A N 1
ATOM 1699 C CA . VAL A 1 221 ? -15.027 -8.222 37.537 1.00 97.75 221 VAL A CA 1
ATOM 1700 C C . VAL A 1 221 ? -16.037 -7.637 36.549 1.00 97.75 221 VAL A C 1
ATOM 1702 O O . VAL A 1 221 ? -17.215 -7.990 36.614 1.00 97.75 221 VAL A O 1
ATOM 1705 N N . ALA A 1 222 ? -15.595 -6.812 35.597 1.00 98.19 222 ALA A N 1
ATOM 1706 C CA . ALA A 1 222 ? -16.442 -6.307 34.520 1.00 98.19 222 ALA A CA 1
ATOM 1707 C C . ALA A 1 222 ? -17.034 -7.445 33.680 1.00 98.19 222 ALA A C 1
ATOM 1709 O O . ALA A 1 222 ? -18.241 -7.452 33.417 1.00 98.19 222 ALA A O 1
ATOM 1710 N N . LYS A 1 223 ? -16.223 -8.451 33.337 1.00 97.75 223 LYS A N 1
ATOM 1711 C CA . LYS A 1 223 ? -16.689 -9.621 32.591 1.00 97.75 223 LYS A CA 1
ATOM 1712 C C . LYS A 1 223 ? -17.669 -10.459 33.410 1.00 97.75 223 LYS A C 1
ATOM 1714 O O . LYS A 1 223 ? -18.730 -10.814 32.910 1.00 97.75 223 LYS A O 1
ATOM 1719 N N . GLU A 1 224 ? -17.328 -10.760 34.661 1.00 97.25 224 GLU A N 1
ATOM 1720 C CA . GLU A 1 224 ? -18.127 -11.639 35.523 1.00 97.25 224 GLU A CA 1
ATOM 1721 C C . GLU A 1 224 ? -19.473 -11.034 35.937 1.00 97.25 224 GLU A C 1
ATOM 1723 O O . GLU A 1 224 ? -20.470 -11.750 35.998 1.00 97.25 224 GLU A O 1
ATOM 1728 N N . ARG A 1 225 ? -19.507 -9.736 36.262 1.00 96.19 225 ARG A N 1
ATOM 1729 C CA . ARG A 1 225 ? -20.677 -9.106 36.898 1.00 96.19 225 ARG A CA 1
ATOM 1730 C C . ARG A 1 225 ? -21.512 -8.257 35.959 1.00 96.19 225 ARG A C 1
ATOM 1732 O O . ARG A 1 225 ? -22.720 -8.172 36.140 1.00 96.19 225 ARG A O 1
ATOM 1739 N N . GLU A 1 226 ? -20.881 -7.634 34.973 1.00 97.50 226 GLU A N 1
ATOM 1740 C CA . GLU A 1 226 ? -21.549 -6.709 34.053 1.00 97.50 226 GLU A CA 1
ATOM 1741 C C . GLU A 1 226 ? -21.529 -7.210 32.605 1.00 97.50 226 GLU A C 1
ATOM 1743 O O . GLU A 1 226 ? -21.994 -6.501 31.711 1.00 97.50 226 GLU A O 1
ATOM 1748 N N . ASN A 1 227 ? -21.003 -8.416 32.346 1.00 97.62 227 ASN A N 1
ATOM 1749 C CA . ASN A 1 227 ? -20.806 -8.960 31.000 1.00 97.62 227 ASN A CA 1
ATOM 1750 C C . ASN A 1 227 ? -20.127 -7.946 30.054 1.00 97.62 227 ASN A C 1
ATOM 1752 O O . ASN A 1 227 ? -20.532 -7.769 28.904 1.00 97.62 227 ASN A O 1
ATOM 1756 N N . LEU A 1 228 ? -19.135 -7.223 30.581 1.00 97.94 228 LEU A N 1
ATOM 1757 C CA . LEU A 1 228 ? -18.388 -6.181 29.887 1.00 97.94 228 LEU A CA 1
ATOM 1758 C C . LEU A 1 228 ? -16.929 -6.614 29.743 1.00 97.94 228 LEU A C 1
ATOM 1760 O O . LEU A 1 228 ? -16.272 -6.936 30.729 1.00 97.94 228 LEU A O 1
ATOM 1764 N N . ILE A 1 229 ? -16.407 -6.583 28.519 1.00 97.81 229 ILE A N 1
ATOM 1765 C CA . ILE A 1 229 ? -15.007 -6.909 28.241 1.00 97.81 229 ILE A CA 1
ATOM 1766 C C . ILE A 1 229 ? -14.227 -5.610 28.043 1.00 97.81 229 ILE A C 1
ATOM 1768 O O . ILE A 1 229 ? -14.590 -4.776 27.216 1.00 97.81 229 ILE A O 1
ATOM 1772 N N . VAL A 1 230 ? -13.138 -5.466 28.792 1.00 97.00 230 VAL A N 1
ATOM 1773 C CA . VAL A 1 230 ? -12.145 -4.396 28.644 1.00 97.00 230 VAL A CA 1
ATOM 1774 C C . VAL A 1 230 ? -10.756 -5.026 28.622 1.00 97.00 2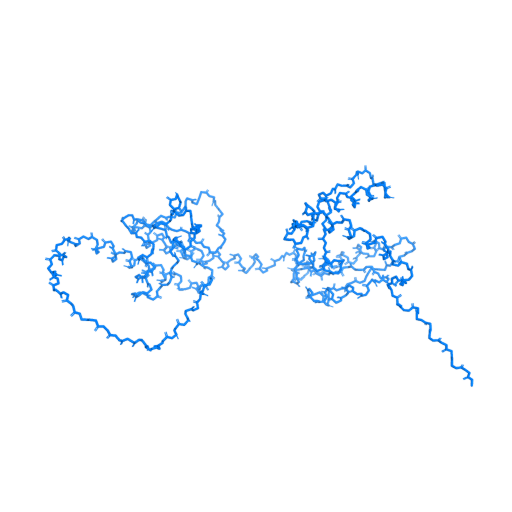30 VAL A C 1
ATOM 1776 O O . VAL A 1 230 ? -10.557 -6.086 29.218 1.00 97.00 230 VAL A O 1
ATOM 1779 N N . ALA A 1 231 ? -9.804 -4.408 27.924 1.00 96.88 231 ALA A N 1
ATOM 1780 C CA . ALA A 1 231 ? -8.435 -4.913 27.881 1.00 96.88 231 ALA A CA 1
ATOM 1781 C C . ALA A 1 231 ? -7.630 -4.348 29.056 1.00 96.88 231 ALA A C 1
ATOM 1783 O O . ALA A 1 231 ? -7.623 -3.136 29.275 1.00 96.88 231 ALA A O 1
ATOM 1784 N N . GLU A 1 232 ? -6.951 -5.218 29.797 1.00 96.94 232 GLU A N 1
ATOM 1785 C CA . GLU A 1 232 ? -6.050 -4.829 30.883 1.00 96.94 232 GLU A CA 1
ATOM 1786 C C . GLU A 1 232 ? -4.692 -4.358 30.346 1.00 96.94 232 GLU A C 1
ATOM 1788 O O . GLU A 1 232 ? -4.216 -4.847 29.320 1.00 96.94 232 GLU A O 1
ATOM 1793 N N . GLY A 1 233 ? -4.046 -3.424 31.048 1.00 94.00 233 GLY A N 1
ATOM 1794 C CA . GLY A 1 233 ? -2.774 -2.834 30.626 1.00 94.00 233 GLY A CA 1
ATOM 1795 C C . GLY A 1 233 ? -1.641 -3.849 30.438 1.00 94.00 233 GLY A C 1
ATOM 1796 O O . GLY A 1 233 ? -0.848 -3.706 29.509 1.00 94.00 233 GLY A O 1
ATOM 1797 N N . GLY A 1 234 ? -1.618 -4.916 31.245 1.00 91.94 234 GLY A N 1
ATOM 1798 C CA . GLY A 1 234 ? -0.598 -5.971 31.185 1.00 91.94 234 GLY A CA 1
ATOM 1799 C C . GLY A 1 234 ? -0.524 -6.708 29.842 1.00 91.94 234 GLY A C 1
ATOM 1800 O O . GLY A 1 234 ? 0.543 -7.179 29.462 1.00 91.94 234 GLY A O 1
ATOM 1801 N N . MET A 1 235 ? -1.619 -6.744 29.072 1.00 92.44 235 MET A N 1
ATOM 1802 C CA . MET A 1 235 ? -1.641 -7.326 27.719 1.00 92.44 235 MET A CA 1
ATOM 1803 C C . MET A 1 235 ? -0.748 -6.574 26.720 1.00 92.44 235 MET A C 1
ATOM 1805 O O . MET A 1 235 ? -0.426 -7.110 25.663 1.00 92.44 235 MET A O 1
ATOM 1809 N N . PHE A 1 236 ? -0.381 -5.329 27.031 1.00 92.75 236 PHE A N 1
ATOM 1810 C CA . PHE A 1 236 ? 0.387 -4.441 26.155 1.00 92.75 236 PHE A CA 1
ATOM 1811 C C . PHE A 1 236 ? 1.844 -4.279 26.603 1.00 92.75 236 PHE A C 1
ATOM 1813 O O . PHE A 1 236 ? 2.573 -3.459 26.046 1.00 92.75 236 PHE A O 1
ATOM 1820 N N . GLU A 1 237 ? 2.271 -5.041 27.608 1.00 91.44 237 GLU A N 1
ATOM 1821 C CA . GLU A 1 237 ? 3.652 -5.047 28.076 1.00 91.44 237 GLU A CA 1
ATOM 1822 C C . GLU A 1 237 ? 4.545 -5.899 27.171 1.00 91.44 237 GLU A C 1
ATOM 1824 O O . GLU A 1 237 ? 4.116 -6.896 26.588 1.00 91.44 237 GLU A O 1
ATOM 1829 N N . VAL A 1 238 ? 5.818 -5.514 27.065 1.00 87.88 238 VAL A N 1
ATOM 1830 C CA . VAL A 1 238 ? 6.808 -6.276 26.300 1.00 87.88 238 VAL A CA 1
ATOM 1831 C C . VAL A 1 238 ? 7.178 -7.539 27.088 1.00 87.88 238 VAL A C 1
ATOM 1833 O O . VAL A 1 238 ? 7.703 -7.421 28.202 1.00 87.88 238 VAL A O 1
ATOM 1836 N N . PRO A 1 239 ? 6.963 -8.749 26.534 1.00 86.56 239 PRO A N 1
ATOM 1837 C CA . PRO A 1 239 ? 7.293 -9.986 27.231 1.00 86.56 239 PRO A CA 1
ATOM 1838 C C . PRO A 1 239 ? 8.764 -10.021 27.664 1.00 86.56 239 PRO A C 1
ATOM 1840 O O . PRO A 1 239 ? 9.667 -9.870 26.844 1.00 86.56 239 PRO A O 1
ATOM 1843 N N . GLY A 1 240 ? 9.002 -10.236 28.960 1.00 87.06 240 GLY A N 1
ATOM 1844 C CA . GLY A 1 240 ? 10.348 -10.328 29.536 1.00 87.06 240 GLY A CA 1
ATOM 1845 C C . GLY A 1 240 ? 10.960 -9.010 30.034 1.00 87.06 240 GLY A C 1
ATOM 1846 O O . GLY A 1 240 ? 12.035 -9.069 30.626 1.00 87.06 240 GLY A O 1
ATOM 1847 N N . ASP A 1 241 ? 10.299 -7.853 29.869 1.00 88.62 241 ASP A N 1
ATOM 1848 C CA . ASP A 1 241 ? 10.804 -6.544 30.352 1.00 88.62 241 ASP A CA 1
ATOM 1849 C C . ASP A 1 241 ? 9.803 -5.758 31.234 1.00 88.62 241 ASP A C 1
ATOM 1851 O O . ASP A 1 241 ? 10.058 -4.619 31.631 1.00 88.62 241 ASP A O 1
ATOM 1855 N N . SER A 1 242 ? 8.692 -6.387 31.636 1.00 85.31 242 SER A N 1
ATOM 1856 C CA . SER A 1 242 ? 7.645 -5.815 32.507 1.00 85.31 242 SER A CA 1
ATOM 1857 C C . SER A 1 242 ? 8.130 -5.300 33.870 1.00 85.31 242 SER A C 1
ATOM 1859 O O . SER A 1 242 ? 7.454 -4.511 34.528 1.00 85.31 242 SER A O 1
ATOM 1861 N N . ALA A 1 243 ? 9.305 -5.735 34.336 1.00 83.75 243 ALA A N 1
ATOM 1862 C CA . ALA A 1 243 ? 9.860 -5.276 35.610 1.00 83.75 243 ALA A CA 1
ATOM 1863 C C . ALA A 1 243 ? 10.226 -3.781 35.593 1.00 83.75 243 ALA A C 1
ATOM 1865 O O . ALA A 1 243 ? 10.232 -3.146 36.647 1.00 83.75 243 ALA A O 1
ATOM 1866 N N . LYS A 1 244 ? 10.533 -3.219 34.414 1.00 83.38 244 LYS A N 1
ATOM 1867 C CA . LYS A 1 244 ? 10.911 -1.806 34.259 1.00 83.38 244 LYS A CA 1
ATOM 1868 C C . LYS A 1 244 ? 9.727 -0.922 33.891 1.00 83.38 244 LYS A C 1
ATOM 1870 O O . LYS A 1 244 ? 9.629 0.197 34.386 1.00 83.38 244 LYS A O 1
ATOM 1875 N N . ILE A 1 245 ? 8.869 -1.410 32.998 1.00 87.69 245 ILE A N 1
ATOM 1876 C CA . ILE A 1 245 ? 7.727 -0.672 32.460 1.00 87.69 245 ILE A CA 1
ATOM 1877 C C . ILE A 1 245 ? 6.529 -1.613 32.486 1.00 87.69 245 ILE A C 1
ATOM 1879 O O . ILE A 1 245 ? 6.507 -2.610 31.771 1.00 87.69 245 ILE A O 1
ATOM 1883 N N . ASN A 1 246 ? 5.548 -1.288 33.322 1.00 91.81 246 ASN A N 1
ATOM 1884 C CA . ASN A 1 246 ? 4.303 -2.032 33.446 1.00 91.81 246 ASN A CA 1
ATOM 1885 C C . ASN A 1 246 ? 3.116 -1.082 33.576 1.00 91.81 246 ASN A C 1
ATOM 1887 O O . ASN A 1 246 ? 3.269 0.095 33.913 1.00 91.81 246 ASN A O 1
ATOM 1891 N N . PHE A 1 247 ? 1.929 -1.620 33.314 1.00 93.56 247 PHE A N 1
ATOM 1892 C CA . PHE A 1 247 ? 0.677 -0.870 33.277 1.00 93.56 247 PHE A CA 1
ATOM 1893 C C . PHE A 1 247 ? -0.398 -1.511 34.168 1.00 93.56 247 PHE A C 1
ATOM 1895 O O . PHE A 1 247 ? -1.508 -1.817 33.721 1.00 93.56 247 PHE A O 1
ATOM 1902 N N . PRO A 1 248 ? -0.100 -1.757 35.458 1.00 93.81 248 PRO A N 1
ATOM 1903 C CA . PRO A 1 248 ? -0.943 -2.573 36.326 1.00 93.81 248 PRO A CA 1
ATOM 1904 C C . PRO A 1 248 ? -2.264 -1.890 36.682 1.00 93.81 248 PRO A C 1
ATOM 1906 O O . PRO A 1 248 ? -3.193 -2.553 37.143 1.00 93.81 248 PRO A O 1
ATOM 1909 N N . CYS A 1 249 ? -2.344 -0.571 36.517 1.00 95.75 249 CYS A N 1
ATOM 1910 C CA . CYS A 1 249 ? -3.516 0.235 36.838 1.00 95.75 249 CYS A CA 1
ATOM 1911 C C . CYS A 1 249 ? -4.211 0.758 35.577 1.00 95.75 249 CYS A C 1
ATOM 1913 O O . CYS A 1 249 ? -5.119 1.573 35.692 1.00 95.75 249 CYS A O 1
ATOM 1915 N N . ASP A 1 250 ? -3.804 0.327 34.387 1.00 96.81 250 ASP A N 1
ATOM 1916 C CA . ASP A 1 250 ? -4.333 0.863 33.143 1.00 96.81 250 ASP A CA 1
ATOM 1917 C C . ASP A 1 250 ? -5.256 -0.128 32.441 1.00 96.81 250 ASP A C 1
ATOM 1919 O O . ASP A 1 250 ? -5.161 -1.348 32.611 1.00 96.81 250 ASP A O 1
ATOM 1923 N N . ILE A 1 251 ? -6.166 0.418 31.642 1.00 97.56 251 ILE A N 1
ATOM 1924 C CA . ILE A 1 251 ? -7.056 -0.329 30.759 1.00 97.56 251 ILE A CA 1
ATOM 1925 C C . ILE A 1 251 ? -7.149 0.367 29.401 1.00 97.56 251 ILE A C 1
ATOM 1927 O O . ILE A 1 251 ? -7.053 1.593 29.299 1.00 97.56 251 ILE A O 1
ATOM 1931 N N . ARG A 1 252 ? -7.399 -0.417 28.351 1.00 97.56 252 ARG A N 1
ATOM 1932 C CA . ARG A 1 252 ? -7.664 0.085 27.000 1.00 97.56 252 ARG A CA 1
ATOM 1933 C C . ARG A 1 252 ? -9.111 -0.178 26.614 1.00 97.56 252 ARG A C 1
ATOM 1935 O O . ARG A 1 252 ? -9.581 -1.315 26.666 1.00 97.56 252 ARG A O 1
ATOM 1942 N N . LEU A 1 253 ? -9.793 0.866 26.158 1.00 97.19 253 LEU A N 1
ATOM 1943 C CA . LEU A 1 253 ? -11.150 0.795 25.627 1.00 97.19 253 LEU A CA 1
ATOM 1944 C C . LEU A 1 253 ? -11.135 0.987 24.113 1.00 97.19 253 LEU A C 1
ATOM 1946 O O . LEU A 1 253 ? -10.424 1.847 23.601 1.00 97.19 253 LEU A O 1
ATOM 1950 N N . CYS A 1 254 ? -11.927 0.195 23.394 1.00 96.69 254 CYS A N 1
ATOM 1951 C CA . CYS A 1 254 ? -12.128 0.334 21.955 1.00 96.69 254 CYS A CA 1
ATOM 1952 C C . CYS A 1 254 ? -13.462 1.032 21.696 1.00 96.69 254 CYS A C 1
ATOM 1954 O O . CYS A 1 254 ? -14.504 0.529 22.109 1.00 96.69 254 CYS A O 1
ATOM 1956 N N . PHE A 1 255 ? -13.441 2.165 20.993 1.00 95.50 255 PHE A N 1
ATOM 1957 C CA . PHE A 1 255 ? -14.669 2.858 20.599 1.00 95.50 255 PHE A CA 1
ATOM 1958 C C . PHE A 1 255 ? -15.102 2.542 19.167 1.00 95.50 255 PHE A C 1
ATOM 1960 O O . PHE A 1 255 ? -16.163 3.001 18.769 1.00 95.50 255 PHE A O 1
ATOM 1967 N N . SER A 1 256 ? -14.316 1.804 18.373 1.00 96.06 256 SER A N 1
ATOM 1968 C CA . SER A 1 256 ? -14.615 1.551 16.954 1.00 96.06 256 SER A CA 1
ATOM 1969 C C . SER A 1 256 ? -15.575 0.382 16.702 1.00 96.06 256 SER A C 1
ATOM 1971 O O . SER A 1 256 ? -16.322 0.434 15.726 1.00 96.06 256 SER A O 1
ATOM 1973 N N . TRP A 1 257 ? -15.553 -0.649 17.553 1.00 95.44 257 TRP A N 1
ATOM 1974 C CA . TRP A 1 257 ? -16.219 -1.935 17.304 1.00 95.44 257 TRP A CA 1
ATOM 1975 C C . TRP A 1 257 ? -17.726 -1.935 17.595 1.00 95.44 257 TRP A C 1
ATOM 1977 O O . TRP A 1 257 ? -18.527 -2.245 16.715 1.00 95.44 257 TRP A O 1
ATOM 1987 N N . GLU A 1 258 ? -18.120 -1.601 18.826 1.00 96.94 258 GLU A N 1
ATOM 1988 C CA . GLU A 1 258 ? -19.522 -1.680 19.251 1.00 96.94 258 GLU A CA 1
ATOM 1989 C C . GLU A 1 258 ? -20.402 -0.610 18.580 1.00 96.94 258 GLU A C 1
ATOM 1991 O O . GLU A 1 258 ? -19.940 0.440 18.112 1.00 96.94 258 GLU A O 1
ATOM 1996 N N . ALA A 1 259 ? -21.709 -0.877 18.555 1.00 95.62 259 ALA A N 1
ATOM 1997 C CA . ALA A 1 259 ? -22.704 0.089 18.107 1.00 95.62 259 ALA A CA 1
ATOM 1998 C C . ALA A 1 259 ? -22.703 1.341 19.006 1.00 95.62 259 ALA A C 1
ATOM 2000 O O . ALA A 1 259 ? -22.480 1.259 20.215 1.00 95.62 259 ALA A O 1
ATOM 2001 N N . VAL A 1 260 ? -22.939 2.513 18.402 1.00 95.44 260 VAL A N 1
ATOM 2002 C CA . VAL A 1 260 ? -22.791 3.831 19.056 1.00 95.44 260 VAL A CA 1
ATOM 2003 C C . VAL A 1 260 ? -23.643 3.947 20.324 1.00 95.44 260 VAL A C 1
ATOM 2005 O O . VAL A 1 260 ? -23.195 4.503 21.323 1.00 95.44 260 VAL A O 1
ATOM 2008 N N . ASP A 1 261 ? -24.855 3.402 20.289 1.00 94.38 261 ASP A N 1
ATOM 2009 C CA . ASP A 1 261 ? -25.836 3.401 21.375 1.00 94.38 261 ASP A CA 1
ATOM 2010 C C . ASP A 1 261 ? -25.428 2.528 22.573 1.00 94.38 261 ASP A C 1
ATOM 2012 O O . ASP A 1 261 ? -25.855 2.793 23.695 1.00 94.38 261 ASP A O 1
ATOM 2016 N N . ARG A 1 262 ? -24.544 1.544 22.374 1.00 96.81 262 ARG A N 1
ATOM 2017 C CA . ARG A 1 262 ? -24.037 0.670 23.445 1.00 96.81 262 ARG A CA 1
ATOM 2018 C C . ARG A 1 262 ? -22.816 1.230 24.167 1.00 96.81 262 ARG A C 1
ATOM 2020 O O . ARG A 1 262 ? -22.515 0.799 25.279 1.00 96.81 262 ARG A O 1
ATOM 2027 N N . LEU A 1 263 ? -22.105 2.187 23.563 1.00 97.69 263 LEU A N 1
ATOM 2028 C CA . LEU A 1 263 ? -20.860 2.722 24.128 1.00 97.69 263 LEU A CA 1
ATOM 2029 C C . LEU A 1 263 ? -21.098 3.405 25.481 1.00 97.69 263 LEU A C 1
ATOM 2031 O O . LEU A 1 263 ? -20.335 3.178 26.417 1.00 97.69 263 LEU A O 1
ATOM 2035 N N . GLY A 1 264 ? -22.170 4.194 25.602 1.00 97.44 264 GLY A N 1
ATOM 2036 C CA . GLY A 1 264 ? -22.530 4.852 26.862 1.00 97.44 264 GLY A CA 1
ATOM 2037 C C . GLY A 1 264 ? -22.824 3.845 27.974 1.00 97.44 264 GLY A C 1
ATOM 2038 O O . GLY A 1 264 ? -22.236 3.921 29.050 1.00 97.44 264 GLY A O 1
ATOM 2039 N N . GLU A 1 265 ? -23.653 2.842 27.679 1.00 98.06 265 GLU A N 1
ATOM 2040 C CA . GLU A 1 265 ? -23.990 1.775 28.623 1.00 98.06 265 GLU A CA 1
ATOM 2041 C C . GLU A 1 265 ? -22.750 0.975 29.062 1.00 98.06 265 GLU A C 1
ATOM 2043 O O . GLU A 1 265 ? -22.603 0.649 30.241 1.00 98.06 265 GLU A O 1
ATOM 2048 N N . GLY A 1 266 ? -21.827 0.684 28.139 1.00 98.25 266 GLY A N 1
ATOM 2049 C CA . GLY A 1 266 ? -20.566 0.013 28.459 1.00 98.25 266 GLY A CA 1
ATOM 2050 C C . GLY A 1 266 ? -19.733 0.791 29.482 1.00 98.25 266 GLY A C 1
ATOM 2051 O O . GLY A 1 266 ? -19.200 0.208 30.426 1.00 98.25 266 GLY A O 1
ATOM 2052 N N . ILE A 1 267 ? -19.677 2.118 29.355 1.00 98.56 267 ILE A N 1
ATOM 2053 C CA . ILE A 1 267 ? -18.989 2.977 30.323 1.00 98.56 267 ILE A CA 1
ATOM 2054 C C . ILE A 1 267 ? -19.737 3.049 31.663 1.00 98.56 267 ILE A C 1
ATOM 2056 O O . ILE A 1 267 ? -19.104 3.019 32.717 1.00 98.56 267 ILE A O 1
ATOM 2060 N N . GLU A 1 268 ? -21.070 3.078 31.659 1.00 98.50 268 GLU A N 1
ATOM 2061 C CA . GLU A 1 268 ? -21.870 3.022 32.891 1.00 98.50 268 GLU A CA 1
ATOM 2062 C C . GLU A 1 268 ? -21.663 1.707 33.660 1.00 98.50 268 GLU A C 1
ATOM 2064 O O . GLU A 1 268 ? -21.492 1.719 34.882 1.00 98.50 268 GLU A O 1
ATOM 2069 N N . ARG A 1 269 ? -21.629 0.573 32.948 1.00 98.56 269 ARG A N 1
ATOM 2070 C CA . ARG A 1 269 ? -21.284 -0.751 33.494 1.00 98.56 269 ARG A CA 1
ATOM 2071 C C . ARG A 1 269 ? -19.893 -0.733 34.135 1.00 98.56 269 ARG A C 1
ATOM 2073 O O . ARG A 1 269 ? -19.731 -1.165 35.275 1.00 98.56 269 ARG A O 1
ATOM 2080 N N .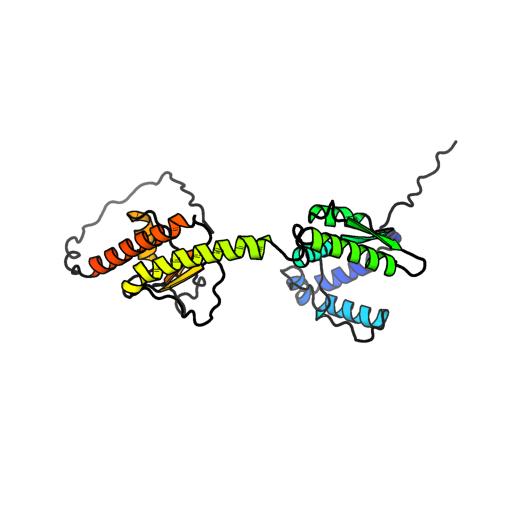 LEU A 1 270 ? -18.902 -0.162 33.449 1.00 98.56 270 LEU A N 1
ATOM 2081 C CA . LEU A 1 270 ? -17.545 -0.015 33.985 1.00 98.56 270 LEU A CA 1
ATOM 2082 C C . LEU A 1 270 ? -17.509 0.858 35.251 1.00 98.56 270 LEU A C 1
ATOM 2084 O O . LEU A 1 270 ? -16.816 0.526 36.213 1.00 98.56 270 LEU A O 1
ATOM 2088 N N . ALA A 1 271 ? -18.290 1.939 35.287 1.00 98.44 271 ALA A N 1
ATOM 2089 C CA . ALA A 1 271 ? -18.396 2.805 36.457 1.00 98.44 271 ALA A CA 1
ATOM 2090 C C . ALA A 1 271 ? -18.934 2.050 37.683 1.00 98.44 271 ALA A C 1
ATOM 2092 O O . ALA A 1 271 ? -18.400 2.209 38.782 1.00 98.44 271 ALA A O 1
ATOM 2093 N N . ARG A 1 272 ? -19.945 1.184 37.501 1.00 98.25 272 ARG A N 1
ATOM 2094 C CA . ARG A 1 272 ? -20.480 0.331 38.579 1.00 98.25 272 ARG A CA 1
ATOM 2095 C C . ARG A 1 272 ? -19.422 -0.618 39.136 1.00 98.25 272 ARG A C 1
ATOM 2097 O O . ARG A 1 272 ? -19.292 -0.724 40.355 1.00 98.25 272 ARG A O 1
ATOM 2104 N N . VAL A 1 273 ? -18.626 -1.241 38.265 1.00 98.06 273 VAL A N 1
ATOM 2105 C CA . VAL A 1 273 ? -17.510 -2.121 38.661 1.00 98.06 273 VAL A CA 1
ATOM 2106 C C . VAL A 1 273 ? -16.483 -1.360 39.496 1.00 98.06 273 VAL A C 1
ATOM 2108 O O . VAL A 1 273 ? -16.113 -1.808 40.579 1.00 98.06 273 VAL A O 1
ATOM 2111 N N . ILE A 1 274 ? -16.060 -0.183 39.028 1.00 97.69 274 ILE A N 1
ATOM 2112 C CA . ILE A 1 274 ? -15.074 0.653 39.724 1.00 97.69 274 ILE A CA 1
ATOM 2113 C C . ILE A 1 274 ? -15.599 1.088 41.098 1.00 97.69 274 ILE A C 1
ATOM 2115 O O . ILE A 1 274 ? -14.901 0.924 42.097 1.00 97.69 274 ILE A O 1
ATOM 2119 N N . GLN A 1 275 ? -16.844 1.568 41.181 1.00 96.56 275 GLN A N 1
ATOM 2120 C CA . GLN A 1 275 ? -17.474 1.941 42.454 1.00 96.56 275 GLN A CA 1
ATOM 2121 C C . GLN A 1 275 ? -17.569 0.760 43.420 1.00 96.56 275 GLN A C 1
ATOM 2123 O O . GLN A 1 275 ? -17.340 0.917 44.621 1.00 96.56 275 GLN A O 1
ATOM 2128 N N . GLN A 1 276 ? -17.922 -0.424 42.915 1.00 94.69 276 GLN A N 1
ATOM 2129 C CA . GLN A 1 276 ? -18.015 -1.625 43.730 1.00 94.69 276 GLN A CA 1
ATOM 2130 C C . GLN A 1 276 ? -16.653 -1.991 44.329 1.00 94.69 276 GLN A C 1
ATOM 2132 O O . GLN A 1 276 ? -16.567 -2.247 45.530 1.00 94.69 276 GLN A O 1
ATOM 2137 N N . LEU A 1 277 ? -15.597 -1.983 43.514 1.00 95.00 277 LEU A N 1
ATOM 2138 C CA . LEU A 1 277 ? -14.241 -2.300 43.961 1.00 95.00 277 LEU A CA 1
ATOM 2139 C C . LEU A 1 277 ? -13.702 -1.256 44.950 1.00 95.00 277 LEU A C 1
ATOM 2141 O O . LEU A 1 277 ? -13.101 -1.625 45.954 1.00 95.00 277 LEU A O 1
ATOM 2145 N N . GLN A 1 278 ? -13.997 0.032 44.743 1.00 92.81 278 GLN A N 1
ATOM 2146 C CA . GLN A 1 278 ? -13.636 1.093 45.693 1.00 92.81 278 GLN A CA 1
ATOM 2147 C C . GLN A 1 278 ? -14.329 0.930 47.054 1.00 92.81 278 GLN A C 1
ATOM 2149 O O . GLN A 1 278 ? -13.714 1.163 48.090 1.00 92.81 278 GLN A O 1
ATOM 2154 N N . ARG A 1 279 ? -15.600 0.504 47.073 1.00 87.88 279 ARG A N 1
ATOM 2155 C CA . ARG A 1 279 ? -16.354 0.256 48.316 1.00 87.88 279 ARG A CA 1
ATOM 2156 C C . ARG A 1 279 ? -15.917 -1.028 49.027 1.00 87.88 279 ARG A C 1
ATOM 2158 O O . ARG A 1 279 ? -15.940 -1.077 50.251 1.00 87.88 279 ARG A O 1
ATOM 2165 N N . GLY A 1 280 ? -15.523 -2.052 48.269 1.00 70.88 280 GLY A N 1
ATOM 2166 C CA . GLY A 1 280 ? -15.035 -3.331 48.797 1.00 70.88 280 GLY A CA 1
ATOM 2167 C C . GLY A 1 280 ? -13.647 -3.262 49.444 1.00 70.88 280 GLY A C 1
ATOM 2168 O O . GLY A 1 280 ? -13.305 -4.152 50.213 1.00 70.88 280 GLY A O 1
ATOM 2169 N N . GLY A 1 281 ? -12.875 -2.198 49.191 1.00 50.75 281 GLY A N 1
ATOM 2170 C CA . GLY A 1 281 ? -11.535 -1.981 49.751 1.00 50.75 281 GLY A CA 1
ATOM 2171 C C . GLY A 1 281 ? -11.476 -1.422 51.182 1.00 50.75 281 GLY A C 1
ATOM 2172 O O . GLY A 1 281 ? -10.389 -1.077 51.632 1.00 50.75 281 GLY A O 1
ATOM 2173 N N . VAL A 1 282 ? -12.609 -1.303 51.892 1.00 41.47 282 VAL A N 1
ATOM 2174 C CA . VAL A 1 282 ? -12.681 -0.791 53.285 1.00 41.47 282 VAL A CA 1
ATOM 2175 C C . VAL A 1 282 ? -13.056 -1.893 54.299 1.00 41.47 282 VAL A C 1
ATOM 2177 O O . VAL A 1 282 ? -13.203 -1.623 55.486 1.00 41.47 282 VAL A O 1
ATOM 2180 N N . ALA A 1 283 ? -13.202 -3.152 53.869 1.00 33.34 283 ALA A N 1
ATOM 2181 C CA . ALA A 1 283 ? -13.483 -4.268 54.775 1.00 33.34 283 ALA A CA 1
ATOM 2182 C C . ALA A 1 283 ? -12.183 -4.926 55.275 1.00 33.34 283 ALA A C 1
ATOM 2184 O O . ALA A 1 283 ? -11.389 -5.446 54.497 1.00 33.34 283 ALA A O 1
ATOM 2185 N N . ASP A 1 284 ? -12.020 -4.844 56.592 1.00 35.22 284 ASP A N 1
ATOM 2186 C CA . ASP A 1 284 ? -10.882 -5.185 57.445 1.00 35.22 284 ASP A CA 1
ATOM 2187 C C . ASP A 1 284 ? -10.303 -6.603 57.246 1.00 35.22 284 ASP A C 1
ATOM 2189 O O . ASP A 1 284 ? -11.018 -7.595 57.080 1.00 35.22 284 ASP A O 1
ATOM 2193 N N . ASP A 1 285 ? -8.978 -6.683 57.345 1.00 36.88 285 ASP A N 1
ATOM 2194 C CA . ASP A 1 285 ? -8.109 -7.853 57.177 1.00 36.88 285 ASP A CA 1
ATOM 2195 C C . ASP A 1 285 ? -8.135 -8.773 58.419 1.00 36.88 285 ASP A C 1
ATOM 2197 O O . ASP A 1 285 ? -7.116 -9.009 59.068 1.00 36.88 285 ASP A O 1
ATOM 2201 N N . LYS A 1 286 ? -9.326 -9.247 58.823 1.00 32.03 286 LYS A N 1
ATOM 2202 C CA . LYS A 1 286 ? -9.493 -10.043 60.061 1.00 32.03 286 LYS A CA 1
ATOM 2203 C C . LYS A 1 286 ? -9.991 -11.480 59.920 1.00 32.03 286 LYS A C 1
ATOM 2205 O O . LYS A 1 286 ? -9.893 -12.214 60.895 1.00 32.03 286 LYS A O 1
ATOM 2210 N N . ASP A 1 287 ? -10.405 -11.933 58.738 1.00 33.34 287 ASP A N 1
ATOM 2211 C CA . ASP A 1 287 ? -11.007 -13.276 58.588 1.00 33.34 287 ASP A CA 1
ATOM 2212 C C . ASP A 1 287 ? -10.135 -14.321 57.868 1.00 33.34 287 ASP A C 1
ATOM 2214 O O . ASP A 1 287 ? -10.620 -15.368 57.440 1.00 33.34 287 ASP A O 1
ATOM 2218 N N . LYS A 1 288 ? -8.816 -14.107 57.774 1.00 37.81 288 LYS A N 1
ATOM 2219 C CA . LYS A 1 288 ? -7.878 -15.109 57.226 1.00 37.81 288 LYS A CA 1
ATOM 2220 C C . LYS A 1 288 ? -6.889 -15.661 58.253 1.00 37.81 288 LYS A C 1
ATOM 2222 O O . LYS A 1 288 ? -5.721 -15.856 57.946 1.00 37.81 288 LYS A O 1
ATOM 2227 N N . GLN A 1 289 ? -7.354 -15.980 59.459 1.00 33.06 289 GLN A N 1
ATOM 2228 C CA . GLN A 1 289 ? -6.636 -16.873 60.379 1.00 33.06 289 GLN A CA 1
ATOM 2229 C C . GLN A 1 289 ? -7.614 -17.796 61.116 1.00 33.06 289 GLN A C 1
ATOM 2231 O O . GLN A 1 289 ? -7.969 -17.576 62.267 1.00 33.06 289 GLN A O 1
ATOM 2236 N N . SER A 1 290 ? -8.047 -18.860 60.443 1.00 31.45 290 SER A N 1
ATOM 2237 C CA . SER A 1 290 ? -8.592 -20.058 61.090 1.00 31.45 290 SER A CA 1
ATOM 2238 C C . SER A 1 290 ? -8.632 -21.202 60.078 1.00 31.45 290 SER A C 1
ATOM 2240 O O . SER A 1 290 ? -9.566 -21.297 59.284 1.00 31.45 290 SER A O 1
ATOM 2242 N N . GLY A 1 291 ? -7.622 -22.072 60.109 1.00 29.02 291 GLY A N 1
ATOM 2243 C CA . GLY A 1 291 ? -7.660 -23.344 59.385 1.00 29.02 291 GLY A CA 1
ATOM 2244 C C . GLY A 1 291 ? -6.295 -23.854 58.934 1.00 29.02 291 GLY A C 1
ATOM 2245 O O . GLY A 1 291 ? -6.073 -23.999 57.737 1.00 29.02 291 GLY A O 1
ATOM 2246 N N . MET A 1 292 ? -5.377 -24.118 59.871 1.00 30.09 292 MET A N 1
ATOM 2247 C CA . MET A 1 292 ? -4.249 -25.021 59.604 1.00 30.09 292 MET A CA 1
ATOM 2248 C C . MET A 1 292 ? -4.733 -26.484 59.622 1.00 30.09 292 MET A C 1
ATOM 2250 O O . MET A 1 292 ? -5.605 -26.846 60.407 1.00 30.09 292 MET A O 1
ATOM 2254 N N . LEU A 1 293 ? -4.133 -27.248 58.705 1.00 32.09 293 LEU A N 1
ATOM 2255 C CA . LEU A 1 293 ? -4.296 -28.645 58.261 1.00 32.09 293 LEU A CA 1
ATOM 2256 C C . LEU A 1 293 ? -4.351 -29.736 59.367 1.00 32.09 293 LEU A C 1
ATOM 2258 O O . LEU A 1 293 ? -4.075 -29.462 60.534 1.00 32.09 293 LEU A O 1
ATOM 2262 N N . PRO A 1 294 ? -4.619 -31.005 58.983 1.00 33.53 294 PRO A N 1
ATOM 2263 C CA . PRO A 1 294 ? -3.487 -31.885 58.661 1.00 33.53 294 PRO A CA 1
ATOM 2264 C C . PRO A 1 294 ? -3.620 -32.677 57.345 1.00 33.53 294 PRO A C 1
ATOM 2266 O O . PRO A 1 294 ? -4.702 -32.870 56.796 1.00 33.53 294 PRO A O 1
ATOM 2269 N N . GLU A 1 295 ? -2.450 -33.095 56.862 1.00 29.84 295 GLU A N 1
ATOM 2270 C CA . GLU A 1 295 ? -2.159 -33.849 55.640 1.00 29.84 295 GLU A CA 1
ATOM 2271 C C . GLU A 1 295 ? -2.619 -35.320 55.657 1.00 29.84 295 GLU A C 1
ATOM 2273 O O . GLU A 1 295 ? -2.715 -35.940 56.715 1.00 29.84 295 GLU A O 1
ATOM 2278 N N . ALA A 1 296 ? -2.755 -35.871 54.440 1.00 29.20 296 ALA A N 1
ATOM 2279 C CA . ALA A 1 296 ? -2.139 -37.113 53.932 1.00 29.20 296 ALA A CA 1
ATOM 2280 C C . ALA A 1 296 ? -3.128 -38.056 53.220 1.00 29.20 296 ALA A C 1
ATOM 2282 O O . ALA A 1 296 ? -4.138 -38.474 53.782 1.00 29.20 296 ALA A O 1
ATOM 2283 N N . GLY A 1 297 ? -2.785 -38.434 51.985 1.00 25.95 297 GLY A N 1
ATOM 2284 C CA . GLY A 1 297 ? -3.465 -39.477 51.216 1.00 25.95 297 GLY A CA 1
ATOM 2285 C C . GLY A 1 297 ? -3.081 -39.446 49.738 1.00 25.95 297 GLY A C 1
ATOM 2286 O O . GLY A 1 297 ? -3.663 -38.692 48.965 1.00 25.95 297 GLY A O 1
ATOM 2287 N N . GLU A 1 298 ? -2.076 -40.241 49.378 1.00 28.69 298 GLU A N 1
ATOM 2288 C CA . GLU A 1 298 ? -1.595 -40.461 48.014 1.00 28.69 298 GLU A CA 1
ATOM 2289 C C . GLU A 1 298 ? -2.618 -41.185 47.111 1.00 28.69 298 GLU A C 1
ATOM 2291 O O . GLU A 1 298 ? -3.369 -42.052 47.552 1.00 28.69 298 GLU A O 1
ATOM 2296 N N . ASP A 1 299 ? -2.483 -40.887 45.816 1.00 28.33 299 ASP A N 1
ATOM 2297 C CA . ASP A 1 299 ? -2.506 -41.819 44.679 1.00 28.33 299 ASP A CA 1
ATOM 2298 C C . ASP A 1 299 ? -3.746 -41.922 43.749 1.00 28.33 299 ASP A C 1
ATOM 2300 O O . ASP A 1 299 ? -4.906 -42.021 44.139 1.00 28.33 299 ASP A O 1
ATOM 2304 N N . GLN A 1 300 ? -3.375 -42.000 42.464 1.00 28.56 300 GLN A N 1
ATOM 2305 C CA . GLN A 1 300 ? -4.032 -42.553 41.271 1.00 28.56 300 GLN A CA 1
ATOM 2306 C C . GLN A 1 300 ? -4.914 -41.694 40.348 1.00 28.56 300 GLN A C 1
ATOM 2308 O O . GLN A 1 300 ? -6.139 -41.708 40.365 1.00 28.56 300 GLN A O 1
ATOM 2313 N N . SER A 1 301 ? -4.215 -41.242 39.300 1.00 30.17 301 SER A N 1
ATOM 2314 C CA . SER A 1 301 ? -4.510 -41.542 37.887 1.00 30.17 301 SER A CA 1
ATOM 2315 C C . SER A 1 301 ? -5.564 -40.686 37.175 1.00 30.17 301 SER A C 1
ATOM 2317 O O . SER A 1 301 ? -6.774 -40.820 37.327 1.00 30.17 301 SER A O 1
ATOM 2319 N N . GLY A 1 302 ? -5.050 -39.808 36.310 1.00 27.83 302 GLY A N 1
ATOM 2320 C CA . GLY A 1 302 ? -5.829 -38.932 35.451 1.00 27.83 302 GLY A CA 1
ATOM 2321 C C . GLY A 1 302 ? -6.454 -39.628 34.243 1.00 27.83 302 GLY A C 1
ATOM 2322 O O . GLY A 1 302 ? -5.842 -40.475 33.590 1.00 27.83 302 GLY A O 1
ATOM 2323 N N . LYS A 1 303 ? -7.656 -39.166 33.889 1.00 30.08 303 LYS A N 1
ATOM 2324 C CA . LYS A 1 303 ? -8.222 -39.253 32.543 1.00 30.08 303 LYS A CA 1
ATOM 2325 C C . LYS A 1 303 ? -9.052 -38.003 32.224 1.00 30.08 303 LYS A C 1
ATOM 2327 O O . LYS A 1 303 ? -10.012 -37.705 32.917 1.00 30.08 303 LYS A O 1
ATOM 2332 N N . LEU A 1 304 ? -8.693 -37.416 31.078 1.00 27.20 304 LEU A N 1
ATOM 2333 C CA . LEU A 1 304 ? -9.527 -36.732 30.078 1.00 27.20 304 LEU A CA 1
ATOM 2334 C C . LEU A 1 304 ? -10.058 -35.318 30.372 1.00 27.20 304 LEU A C 1
ATOM 2336 O O . LEU A 1 304 ? -10.844 -35.090 31.280 1.00 27.20 304 LEU A O 1
ATOM 2340 N N . GLY A 1 305 ? -9.715 -34.399 29.460 1.00 29.20 305 GLY A N 1
ATOM 2341 C CA . GLY A 1 305 ? -10.384 -33.108 29.306 1.00 29.20 305 GLY A CA 1
ATOM 2342 C C . GLY A 1 305 ? -9.567 -32.083 28.521 1.00 29.20 305 GLY A C 1
ATOM 2343 O O . GLY A 1 305 ? -9.176 -31.066 29.079 1.00 29.20 305 GLY A O 1
ATOM 2344 N N . GLN A 1 306 ? -9.281 -32.338 27.237 1.00 28.59 306 GLN A N 1
ATOM 2345 C CA . GLN A 1 306 ? -8.759 -31.300 26.339 1.00 28.59 306 GLN A CA 1
ATOM 2346 C C . GLN A 1 306 ? -9.839 -30.228 26.120 1.00 28.59 306 GLN A C 1
ATOM 2348 O O . GLN A 1 306 ? -10.786 -30.439 25.368 1.00 28.59 306 GLN A O 1
ATOM 2353 N N . GLY A 1 307 ? -9.682 -29.080 26.776 1.00 28.05 307 GLY A N 1
ATOM 2354 C CA . GLY A 1 307 ? -10.335 -27.820 26.431 1.00 28.05 307 GLY A CA 1
ATOM 2355 C C . GLY A 1 307 ? -9.289 -26.877 25.849 1.00 28.05 307 GLY A C 1
ATOM 2356 O O . GLY A 1 307 ? -8.564 -26.221 26.591 1.00 28.05 307 GLY A O 1
ATOM 2357 N N . GLY A 1 308 ? -9.166 -26.852 24.522 1.00 28.23 308 GLY A N 1
ATOM 2358 C CA . GLY A 1 308 ? -8.292 -25.919 23.815 1.00 28.23 308 GLY A CA 1
ATOM 2359 C C . GLY A 1 308 ? -8.939 -24.541 23.745 1.00 28.23 308 GLY A C 1
ATOM 2360 O O . GLY A 1 308 ? -9.853 -24.327 22.952 1.00 28.23 308 GLY A O 1
ATOM 2361 N N . GLY A 1 309 ? -8.473 -23.625 24.594 1.00 29.84 309 GLY A N 1
ATOM 2362 C CA . GLY A 1 309 ? -8.803 -22.208 24.532 1.00 29.84 309 GLY A CA 1
ATOM 2363 C C . GLY A 1 309 ? -8.261 -21.580 23.250 1.00 29.84 309 GLY A C 1
ATOM 2364 O O . GLY A 1 309 ? -7.074 -21.683 22.947 1.00 29.84 309 GLY A O 1
ATOM 2365 N N . GLY A 1 310 ? -9.153 -20.940 22.497 1.00 26.66 310 GLY A N 1
ATOM 2366 C CA . GLY A 1 310 ? -8.785 -20.073 21.389 1.00 26.66 310 GLY A CA 1
ATOM 2367 C C . GLY A 1 310 ? -8.152 -18.791 21.920 1.00 26.66 310 GLY A C 1
ATOM 2368 O O . GLY A 1 310 ? -8.768 -18.069 22.705 1.00 26.66 310 GLY A O 1
ATOM 2369 N N . ASN A 1 311 ? -6.925 -18.529 21.477 1.00 30.98 311 ASN A N 1
ATOM 2370 C CA . ASN A 1 311 ? -6.274 -17.234 21.600 1.00 30.98 311 ASN A CA 1
ATOM 2371 C C . ASN A 1 311 ? -7.027 -16.234 20.718 1.00 30.98 311 ASN A C 1
ATOM 2373 O O . ASN A 1 311 ? -7.089 -16.404 19.499 1.00 30.98 311 ASN A O 1
ATOM 2377 N N . TYR A 1 312 ? -7.604 -15.211 21.339 1.00 37.50 312 TYR A N 1
ATOM 2378 C CA . TYR A 1 312 ? -8.143 -14.053 20.640 1.00 37.50 312 TYR A CA 1
ATOM 2379 C C . TYR A 1 312 ? -7.048 -12.988 20.597 1.00 37.50 312 TYR A C 1
ATOM 2381 O O . TYR A 1 312 ? -6.579 -12.542 21.644 1.00 37.50 312 TYR A O 1
ATOM 2389 N N . TRP A 1 313 ? -6.617 -12.678 19.375 1.00 36.28 313 TRP A N 1
ATOM 2390 C CA . TRP A 1 313 ? -5.806 -11.515 19.023 1.00 36.28 313 TRP A CA 1
ATOM 2391 C C . TRP A 1 313 ? -6.624 -10.227 19.150 1.00 36.28 313 TRP A C 1
ATOM 2393 O O . TRP A 1 313 ? -7.840 -10.283 18.850 1.00 36.28 313 TRP A O 1
#

pLDDT: mean 87.23, std 20.06, range [25.95, 98.56]

Radius of gyration: 32.58 Å; chains: 1; bounding box: 58×62×110 Å

Foldseek 3Di:
DDDDDDDDPPDDDDDPVPPPVVVVVVVVVVQCVDCVRNVQVVDDDDQQDDQVVLQVVQVCCCVPVVDPDGRDSVNHGDDPDPQVVLLVCCVPPHDLVQQQADEAEPVHPVVNQVSCVVSNCVVRYDYFYADPVGTPVVSVVVVVVVSVVVCVVVVSPDDCCVVPPVVVLLVLLVVLLVVLCVVQPVVLVKDWPDPVDPDDDDFKTKIFADPPDFQVQLQVCLCVPVVAHWAGFQVVDDPPPCVPPGRGRMIMDTSNPDDSVCSSVNSNSSSVSSVVVVVVVPDDPPPPPDDDDDDDDDDDDDDDDDDDDDDDD